Protein AF-A0A1L4FRX5-F1 (afdb_monomer_lite)

InterPro domains:
  IPR059250 TMEM164-like [PF14808] (27-280)

Sequence (319 aa):
MNFEKGFFSFLGNSLEFKGISEKVFYLLFALSFVAFVLVWLFRYEISKRYRNLIETHKWFKNDKKIFQFIGALVLFLAFVRIIILVSQDFYNTWEMIPLHLCRLNLFLIGFIFVSGKIENIKHITFTSIVGALIGLSIPSLGYFVVGYWNPDHTKFISDFHNGKLTHFTIGMDNYIYWEFLLTHLFVFLTPFIVVVIKEYKFSSRNFIQAWALLMFLIVLTFVINSITDTYIHNPRWKTNYFFNGRRPINEFNDKLYPFTSWPFSLISQIVIGSLFFAIVFFIYCYQDKFFLTIENKKIKFNRRKSQNWEQLKIVKLTK

Organism: NCBI:txid48003

Structure (mmCIF, N/CA/C/O backbone):
data_AF-A0A1L4FRX5-F1
#
_entry.id   AF-A0A1L4FRX5-F1
#
loop_
_atom_site.group_PDB
_atom_site.id
_atom_site.type_symbol
_atom_site.label_atom_id
_atom_site.label_alt_id
_atom_site.label_comp_id
_atom_site.label_asym_id
_atom_site.label_entity_id
_atom_site.label_seq_id
_atom_site.pdbx_PDB_ins_code
_atom_site.Cartn_x
_atom_site.Cartn_y
_atom_site.Cartn_z
_atom_site.occupancy
_atom_site.B_iso_or_equiv
_atom_site.auth_seq_id
_atom_site.auth_comp_id
_atom_site.auth_asym_id
_atom_site.auth_atom_id
_atom_site.pdbx_PDB_model_num
ATOM 1 N N . MET A 1 1 ? 14.462 -16.802 -31.081 1.00 40.00 1 MET A N 1
ATOM 2 C CA . MET A 1 1 ? 15.122 -17.446 -29.925 1.00 40.00 1 MET A CA 1
ATOM 3 C C . MET A 1 1 ? 14.043 -17.675 -28.871 1.00 40.00 1 MET A C 1
ATOM 5 O O . MET A 1 1 ? 13.484 -16.705 -28.386 1.00 40.00 1 MET A O 1
ATOM 9 N N . ASN A 1 2 ? 13.675 -18.921 -28.551 1.00 43.44 2 ASN A N 1
ATOM 10 C CA . ASN A 1 2 ? 12.642 -19.171 -27.537 1.00 43.44 2 ASN A CA 1
ATOM 11 C C . ASN A 1 2 ? 13.140 -18.657 -26.181 1.00 43.44 2 ASN A C 1
ATOM 13 O O . ASN A 1 2 ? 14.040 -19.262 -25.602 1.00 43.44 2 ASN A O 1
ATOM 17 N N . PHE A 1 3 ? 12.577 -17.557 -25.676 1.00 54.88 3 PHE A N 1
ATOM 18 C CA . PHE A 1 3 ? 12.733 -17.224 -24.263 1.00 54.88 3 PHE A CA 1
ATOM 19 C C . PHE A 1 3 ? 12.293 -18.436 -23.456 1.00 54.88 3 PHE A C 1
ATOM 21 O O . PHE A 1 3 ? 11.245 -19.019 -23.754 1.00 54.88 3 PHE A O 1
ATOM 28 N N . GLU A 1 4 ? 13.082 -18.826 -22.457 1.00 64.31 4 GLU A N 1
ATOM 29 C CA . GLU A 1 4 ? 12.646 -19.858 -21.527 1.00 64.31 4 GLU A CA 1
ATOM 30 C C . GLU A 1 4 ? 11.322 -19.401 -20.924 1.00 64.31 4 GLU A C 1
ATOM 32 O O . GLU A 1 4 ? 11.262 -18.399 -20.210 1.00 64.31 4 GLU A O 1
ATOM 37 N N . LYS A 1 5 ? 10.240 -20.087 -21.292 1.00 72.00 5 LYS A N 1
ATOM 38 C CA . LYS A 1 5 ? 8.924 -19.851 -20.718 1.00 72.00 5 LYS A CA 1
ATOM 39 C C . LYS A 1 5 ? 8.923 -20.429 -19.317 1.00 72.00 5 LYS A C 1
ATOM 41 O O . LYS A 1 5 ? 9.367 -21.556 -19.110 1.00 72.00 5 LYS A O 1
ATOM 46 N N . GLY A 1 6 ? 8.416 -19.673 -18.357 1.00 78.44 6 GLY A N 1
ATOM 47 C CA . GLY A 1 6 ? 8.349 -20.142 -16.988 1.00 78.44 6 GLY A CA 1
ATOM 48 C C . GLY A 1 6 ? 7.956 -19.053 -16.011 1.00 78.44 6 GLY A C 1
ATOM 49 O O . GLY A 1 6 ? 8.111 -17.862 -16.267 1.00 78.44 6 GLY A O 1
ATOM 50 N N . PHE A 1 7 ? 7.500 -19.491 -14.842 1.00 85.81 7 PHE A N 1
ATOM 51 C CA . PHE A 1 7 ? 7.022 -18.609 -13.782 1.00 85.81 7 PHE A CA 1
ATOM 52 C C . PHE A 1 7 ? 8.052 -17.558 -13.352 1.00 85.81 7 PHE A C 1
ATOM 54 O O . PHE A 1 7 ? 7.701 -16.419 -13.061 1.00 85.81 7 PHE A O 1
ATOM 61 N N . PHE A 1 8 ? 9.333 -17.927 -13.363 1.00 84.38 8 PHE A N 1
ATOM 62 C CA . PHE A 1 8 ? 10.450 -17.041 -13.043 1.00 84.38 8 PHE A CA 1
ATOM 63 C C . PHE A 1 8 ? 11.170 -16.506 -14.289 1.00 84.38 8 PHE A C 1
ATOM 65 O O . PHE A 1 8 ? 12.337 -16.142 -14.200 1.00 84.38 8 PHE A O 1
ATOM 72 N N . SER A 1 9 ? 10.517 -16.450 -15.446 1.00 79.88 9 SER A N 1
ATOM 73 C CA . SER A 1 9 ? 11.079 -15.800 -16.629 1.00 79.88 9 SER A CA 1
ATOM 74 C C . SER A 1 9 ? 10.514 -14.396 -16.773 1.00 79.88 9 SER A C 1
ATOM 76 O O . SER A 1 9 ? 9.300 -14.221 -16.785 1.00 79.88 9 SER A O 1
ATOM 78 N N . PHE A 1 10 ? 11.365 -13.377 -16.908 1.00 69.81 10 PHE A N 1
ATOM 79 C CA . PHE A 1 10 ? 10.884 -12.006 -17.111 1.00 69.81 10 PHE A CA 1
ATOM 80 C C . PHE A 1 10 ? 10.165 -11.832 -18.462 1.00 69.81 10 PHE A C 1
ATOM 82 O O . PHE A 1 10 ? 9.166 -11.124 -18.532 1.00 69.81 10 PHE A O 1
ATOM 89 N N . LEU A 1 11 ? 10.647 -12.505 -19.515 1.00 69.94 11 LEU A N 1
ATOM 90 C CA . LEU A 1 11 ? 10.140 -12.386 -20.893 1.00 69.94 11 LEU A CA 1
ATOM 91 C C . LEU A 1 11 ? 9.414 -13.646 -21.393 1.00 69.94 11 LEU A C 1
ATOM 93 O O . LEU A 1 11 ? 8.960 -13.695 -22.532 1.00 69.94 11 LEU A O 1
ATOM 97 N N . GLY A 1 12 ? 9.321 -14.682 -20.561 1.00 67.44 12 GLY A N 1
ATOM 98 C CA . GLY A 1 12 ? 8.759 -15.976 -20.928 1.00 67.44 12 GLY A CA 1
ATOM 99 C C . GLY A 1 12 ? 7.456 -16.274 -20.203 1.00 67.44 12 GLY A C 1
ATOM 100 O O . GLY A 1 12 ? 7.422 -17.153 -19.346 1.00 67.44 12 GLY A O 1
ATOM 101 N N . ASN A 1 13 ? 6.379 -15.580 -20.558 1.00 79.12 13 ASN A N 1
ATOM 102 C CA . ASN A 1 13 ? 5.017 -15.974 -20.201 1.00 79.12 13 ASN A CA 1
ATOM 103 C C . ASN A 1 13 ? 4.296 -16.586 -21.410 1.00 79.12 13 ASN A C 1
ATOM 105 O O . ASN A 1 13 ? 4.562 -16.283 -22.572 1.00 79.12 13 ASN A O 1
ATOM 109 N N . SER A 1 14 ? 3.384 -17.501 -21.120 1.00 84.62 14 SER A N 1
ATOM 110 C CA . SER A 1 14 ? 2.465 -18.108 -22.081 1.00 84.62 14 SER A CA 1
ATOM 111 C C . SER A 1 14 ? 1.117 -17.394 -22.091 1.00 84.62 14 SER A C 1
ATOM 113 O O . SER A 1 14 ? 0.414 -17.456 -23.097 1.00 84.62 14 SER A O 1
ATOM 115 N N . LEU A 1 15 ? 0.745 -16.736 -20.989 1.00 86.69 15 LEU A N 1
ATOM 116 C CA . LEU A 1 15 ? -0.497 -15.979 -20.876 1.00 86.69 15 LEU A CA 1
ATOM 117 C C . LEU A 1 15 ? -0.208 -14.485 -20.869 1.00 86.69 15 LEU A C 1
ATOM 119 O O . LEU A 1 15 ? 0.622 -14.022 -20.101 1.00 86.69 15 LEU A O 1
ATOM 123 N N . GLU A 1 16 ? -0.946 -13.715 -21.657 1.00 88.94 16 GLU A N 1
ATOM 124 C CA . GLU A 1 16 ? -0.924 -12.250 -21.616 1.00 88.94 16 GLU A CA 1
ATOM 125 C C . GLU A 1 16 ? -1.820 -11.703 -20.488 1.00 88.94 16 GLU A C 1
ATOM 127 O O . GLU A 1 16 ? -2.640 -12.433 -19.910 1.00 88.94 16 GLU A O 1
ATOM 132 N N . PHE A 1 17 ? -1.718 -10.400 -20.191 1.00 90.00 17 PHE A N 1
ATOM 133 C CA . PHE A 1 17 ? -2.689 -9.700 -19.334 1.00 90.00 17 PHE A CA 1
ATOM 134 C C . PHE A 1 17 ? -3.992 -9.423 -20.102 1.00 90.00 17 PHE A C 1
ATOM 136 O O . PHE A 1 17 ? -4.374 -8.287 -20.364 1.00 90.00 17 PHE A O 1
ATOM 143 N N . LYS A 1 18 ? -4.655 -10.496 -20.526 1.00 91.00 18 LYS A N 1
ATOM 144 C CA . LYS A 1 18 ? -5.927 -10.469 -21.246 1.00 91.00 18 LYS A CA 1
ATOM 145 C C . LYS A 1 18 ? -6.686 -11.759 -20.967 1.00 91.00 18 LYS A C 1
ATOM 147 O O . LYS A 1 18 ? -6.092 -12.801 -20.686 1.00 91.00 18 LYS A O 1
ATOM 152 N N . GLY A 1 19 ? -8.013 -11.720 -21.045 1.00 93.38 19 GLY A N 1
ATOM 153 C CA . GLY A 1 19 ? -8.825 -12.926 -20.892 1.00 93.38 19 GLY A CA 1
ATOM 154 C C . GLY A 1 19 ? -8.795 -13.450 -19.455 1.00 93.38 19 GLY A C 1
ATOM 155 O O . GLY A 1 19 ? -9.333 -12.800 -18.564 1.00 93.38 19 GLY A O 1
ATOM 156 N N . ILE A 1 20 ? -8.228 -14.640 -19.216 1.00 95.12 20 ILE A N 1
ATOM 157 C CA . ILE A 1 20 ? -8.266 -15.267 -17.883 1.00 95.12 20 ILE A CA 1
ATOM 158 C C . ILE A 1 20 ? -7.404 -14.521 -16.856 1.00 95.12 20 ILE A C 1
ATOM 160 O O . ILE A 1 20 ? -7.884 -14.292 -15.749 1.00 95.12 20 ILE A O 1
ATOM 164 N N . SER A 1 21 ? -6.197 -14.073 -17.229 1.00 95.19 21 SER A N 1
ATOM 165 C CA . SER A 1 21 ? -5.300 -13.331 -16.330 1.00 95.19 21 SER A CA 1
ATOM 166 C C . SER A 1 21 ? -5.979 -12.064 -15.810 1.00 95.19 21 SER A C 1
ATOM 168 O O . SER A 1 21 ? -6.068 -11.840 -14.610 1.00 95.19 21 SER A O 1
ATOM 170 N N . GLU A 1 22 ? -6.545 -11.268 -16.716 1.00 95.38 22 GLU A N 1
ATOM 171 C CA . GLU A 1 22 ? -7.255 -10.030 -16.388 1.00 95.38 22 GLU A CA 1
ATOM 172 C C . GLU A 1 22 ? -8.487 -10.287 -15.500 1.00 95.38 22 GLU A C 1
ATOM 174 O O . GLU A 1 22 ? -8.692 -9.612 -14.490 1.00 95.38 22 GLU A O 1
ATOM 179 N N . LYS A 1 23 ? -9.291 -11.311 -15.820 1.00 97.06 23 LYS A N 1
ATOM 180 C CA . LYS A 1 23 ? -10.468 -11.680 -15.014 1.00 97.06 23 LYS A CA 1
ATOM 181 C C . LYS A 1 23 ? -10.087 -12.099 -13.598 1.00 97.06 23 LYS A C 1
ATOM 183 O O . LYS A 1 23 ? -10.743 -11.677 -12.649 1.00 97.06 23 LYS A O 1
ATOM 188 N N . VAL A 1 24 ? -9.044 -12.917 -13.445 1.00 97.62 24 VAL A N 1
ATOM 189 C CA . VAL A 1 24 ? -8.547 -13.343 -12.127 1.00 97.62 24 VAL A CA 1
ATOM 190 C C . VAL A 1 24 ? -8.042 -12.138 -11.337 1.00 97.62 24 VAL A C 1
ATOM 192 O O . VAL A 1 24 ? -8.355 -12.017 -10.152 1.00 97.62 24 VAL A O 1
ATOM 195 N N . PHE A 1 25 ? -7.325 -11.222 -11.991 1.00 97.50 25 PHE A N 1
ATOM 196 C CA . PHE A 1 25 ? -6.830 -9.993 -11.377 1.00 97.50 25 PHE A CA 1
ATOM 197 C C . PHE A 1 25 ? -7.975 -9.171 -10.782 1.00 97.50 25 PHE A C 1
ATOM 199 O O . PHE A 1 25 ? -7.997 -8.896 -9.579 1.00 97.50 25 PHE A O 1
ATOM 206 N N . TYR A 1 26 ? -8.963 -8.826 -11.612 1.00 97.62 26 TYR A N 1
ATOM 207 C CA . TYR A 1 26 ? -10.081 -7.988 -11.189 1.00 97.62 26 TYR A CA 1
ATOM 208 C C . TYR A 1 26 ? -11.038 -8.706 -10.235 1.00 97.62 26 TYR A C 1
ATOM 210 O O . TYR A 1 26 ? -11.621 -8.051 -9.372 1.00 97.62 26 TYR A O 1
ATOM 218 N N . LEU A 1 27 ? -11.157 -10.036 -10.307 1.00 98.06 27 LEU A N 1
ATOM 219 C CA . LEU A 1 27 ? -11.889 -10.819 -9.311 1.00 98.06 27 LEU A CA 1
ATOM 220 C C . LEU A 1 27 ? -11.240 -10.696 -7.928 1.00 98.06 27 LEU A C 1
ATOM 222 O O . LEU A 1 27 ? -11.925 -10.384 -6.956 1.00 98.06 27 LEU A O 1
ATOM 226 N N . LEU A 1 28 ? -9.924 -10.904 -7.828 1.00 98.25 28 LEU A N 1
ATOM 227 C CA . LEU A 1 28 ? -9.203 -10.780 -6.559 1.00 98.25 28 LEU A CA 1
ATOM 228 C C . LEU A 1 28 ? -9.218 -9.338 -6.039 1.00 98.25 28 LEU A C 1
ATOM 230 O O . LEU A 1 28 ? -9.410 -9.122 -4.839 1.00 98.25 28 LEU A O 1
ATOM 234 N N . PHE A 1 29 ? -9.104 -8.350 -6.930 1.00 97.62 29 PHE A N 1
ATOM 235 C CA . PHE A 1 29 ? -9.281 -6.950 -6.560 1.00 97.62 29 PHE A CA 1
ATOM 236 C C . PHE A 1 29 ? -10.691 -6.690 -5.999 1.00 97.62 29 PHE A C 1
ATOM 238 O O . PHE A 1 29 ? -10.813 -6.171 -4.887 1.00 97.62 29 PHE A O 1
ATOM 245 N N . ALA A 1 30 ? -11.751 -7.127 -6.684 1.00 98.06 30 ALA A N 1
ATOM 246 C CA . ALA A 1 30 ? -13.128 -6.967 -6.217 1.00 98.06 30 ALA A CA 1
ATOM 247 C C . ALA A 1 30 ? -13.364 -7.653 -4.862 1.00 98.06 30 ALA A C 1
ATOM 249 O O . ALA A 1 30 ? -13.949 -7.054 -3.958 1.00 98.06 30 ALA A O 1
ATOM 250 N N . LEU A 1 31 ? -12.850 -8.872 -4.676 1.00 98.19 31 LEU A N 1
ATOM 251 C CA . LEU A 1 31 ? -12.931 -9.588 -3.401 1.00 98.19 31 LEU A CA 1
ATOM 252 C C . LEU A 1 31 ? -12.209 -8.843 -2.273 1.00 98.19 31 LEU A C 1
ATOM 254 O O . LEU A 1 31 ? -12.733 -8.764 -1.162 1.00 98.19 31 LEU A O 1
ATOM 258 N N . SER A 1 32 ? -11.046 -8.247 -2.542 1.00 97.81 32 SER A N 1
ATOM 259 C CA . SER A 1 32 ? -10.345 -7.429 -1.547 1.00 97.81 32 SER A CA 1
ATOM 260 C C . SER A 1 32 ? -11.120 -6.165 -1.182 1.00 97.81 32 SER A C 1
ATOM 262 O O . SER A 1 32 ? -11.157 -5.780 -0.014 1.00 97.81 32 SER A O 1
ATOM 264 N N . PHE A 1 33 ? -11.806 -5.551 -2.147 1.00 96.50 33 PHE A N 1
ATOM 265 C CA . PHE A 1 33 ? -12.657 -4.397 -1.890 1.00 96.50 33 PHE A CA 1
ATOM 266 C C . PHE A 1 33 ? -13.870 -4.783 -1.032 1.00 96.50 33 PHE A C 1
ATOM 268 O O . PHE A 1 33 ? -14.187 -4.096 -0.062 1.00 96.50 33 PHE A O 1
ATOM 275 N N . VAL A 1 34 ? -14.497 -5.932 -1.313 1.00 97.62 34 VAL A N 1
ATOM 276 C CA . VAL A 1 34 ? -15.554 -6.497 -0.457 1.00 97.62 34 VAL A CA 1
ATOM 277 C C . VAL A 1 34 ? -15.020 -6.759 0.952 1.00 97.62 34 VAL A C 1
ATOM 279 O O . VAL A 1 34 ? -15.655 -6.354 1.924 1.00 97.62 34 VAL A O 1
ATOM 282 N N . ALA A 1 35 ? -13.835 -7.361 1.086 1.00 97.56 35 ALA A N 1
ATOM 283 C CA . ALA A 1 35 ? -13.205 -7.591 2.384 1.00 97.56 35 ALA A CA 1
ATOM 284 C C . ALA A 1 35 ? -12.955 -6.277 3.142 1.00 97.56 35 ALA A C 1
ATOM 286 O O . ALA A 1 35 ? -13.277 -6.188 4.325 1.00 97.56 35 ALA A O 1
ATOM 287 N N . PHE A 1 36 ? -12.463 -5.236 2.466 1.00 96.25 36 PHE A N 1
ATOM 288 C CA . PHE A 1 36 ? -12.291 -3.901 3.039 1.00 96.25 36 PHE A CA 1
ATOM 289 C C . PHE A 1 36 ? -13.617 -3.335 3.575 1.00 96.25 36 PHE A C 1
ATOM 291 O O . PHE A 1 36 ? -13.677 -2.886 4.722 1.00 96.25 36 PHE A O 1
ATOM 298 N N . VAL A 1 37 ? -14.701 -3.414 2.793 1.00 95.62 37 VAL A N 1
ATOM 299 C CA . VAL A 1 37 ? -16.034 -2.953 3.223 1.00 95.62 37 VAL A CA 1
ATOM 300 C C . VAL A 1 37 ? -16.560 -3.777 4.400 1.00 95.62 37 VAL A C 1
ATOM 302 O O . VAL A 1 37 ? -17.093 -3.209 5.352 1.00 95.62 37 VAL A O 1
ATOM 305 N N . LEU A 1 38 ? -16.384 -5.100 4.392 1.00 96.00 38 LEU A N 1
ATOM 306 C CA . LEU A 1 38 ? -16.804 -5.960 5.501 1.00 96.00 38 LEU A CA 1
ATOM 307 C C . LEU A 1 38 ? -16.024 -5.655 6.784 1.00 96.00 38 LEU A C 1
ATOM 309 O O . LEU A 1 38 ? -16.633 -5.507 7.844 1.00 96.00 38 LEU A O 1
ATOM 313 N N . VAL A 1 39 ? -14.700 -5.495 6.696 1.00 96.12 39 VAL A N 1
ATOM 314 C CA . VAL A 1 39 ? -13.859 -5.100 7.837 1.00 96.12 39 VAL A CA 1
ATOM 315 C C . VAL A 1 39 ? -14.298 -3.742 8.380 1.00 96.12 39 VAL A C 1
ATOM 317 O O . VAL A 1 39 ? -14.401 -3.567 9.593 1.00 96.12 39 VAL A O 1
ATOM 320 N N . TRP A 1 40 ? -14.620 -2.793 7.499 1.00 94.75 40 TRP A N 1
ATOM 321 C CA . TRP A 1 40 ? -15.158 -1.498 7.898 1.00 94.75 40 TRP A CA 1
ATOM 322 C C . TRP A 1 40 ? -16.497 -1.633 8.646 1.00 94.75 40 TRP A C 1
ATOM 324 O O . TRP A 1 40 ? -16.638 -1.109 9.761 1.00 94.75 40 TRP A O 1
ATOM 334 N N . LEU A 1 41 ? -17.480 -2.318 8.054 1.00 95.31 41 LEU A N 1
ATOM 335 C CA . LEU A 1 41 ? -18.829 -2.446 8.609 1.00 95.31 41 LEU A CA 1
ATOM 336 C C . LEU A 1 41 ? -18.821 -3.175 9.956 1.00 95.31 41 LEU A C 1
ATOM 338 O O . LEU A 1 41 ? -19.471 -2.717 10.894 1.00 95.31 41 LEU A O 1
ATOM 342 N N . PHE A 1 42 ? -18.042 -4.251 10.078 1.00 95.94 42 PHE A N 1
ATOM 343 C CA . PHE A 1 42 ? -17.950 -5.077 11.286 1.00 95.94 42 PHE A CA 1
ATOM 344 C C . PHE A 1 42 ? -16.806 -4.683 12.230 1.00 95.94 42 PHE A C 1
ATOM 346 O O . PHE A 1 42 ? -16.470 -5.448 13.135 1.00 95.94 42 PHE A O 1
ATOM 353 N N . ARG A 1 43 ? -16.212 -3.491 12.071 1.00 94.62 43 ARG A N 1
ATOM 354 C CA . ARG A 1 43 ? -15.019 -3.076 12.830 1.00 94.62 43 ARG A CA 1
ATOM 355 C C . ARG A 1 43 ? -15.136 -3.271 14.345 1.00 94.62 43 ARG A C 1
ATOM 357 O O . ARG A 1 43 ? -14.203 -3.781 14.941 1.00 94.62 43 ARG A O 1
ATOM 364 N N . TYR A 1 44 ? -16.277 -2.956 14.970 1.00 92.25 44 TYR A N 1
ATOM 365 C CA . TYR A 1 44 ? -16.438 -3.120 16.426 1.00 92.25 44 TYR A CA 1
ATOM 366 C C . TYR A 1 44 ? -16.439 -4.579 16.856 1.00 92.25 44 TYR A C 1
ATOM 368 O O . TYR A 1 44 ? -15.821 -4.918 17.861 1.00 92.25 44 TYR A O 1
ATOM 376 N N . GLU A 1 45 ? -17.120 -5.442 16.103 1.00 95.00 45 GLU A N 1
ATOM 377 C CA . GLU A 1 45 ? -17.145 -6.876 16.387 1.00 95.00 45 GLU A CA 1
ATOM 378 C C . GLU A 1 45 ? -15.755 -7.484 16.203 1.00 95.00 45 GLU A C 1
ATOM 380 O O . GLU A 1 45 ? -15.313 -8.276 17.033 1.00 95.00 45 GLU A O 1
ATOM 385 N N . ILE A 1 46 ? -15.037 -7.064 15.158 1.00 96.19 46 ILE A N 1
ATOM 386 C CA . ILE A 1 46 ? -13.660 -7.483 14.892 1.00 96.19 46 ILE A CA 1
ATOM 387 C C . ILE A 1 46 ? -12.737 -7.050 16.040 1.00 96.19 46 ILE A C 1
ATOM 389 O O . ILE A 1 46 ? -12.059 -7.897 16.620 1.00 96.19 46 ILE A O 1
ATOM 393 N N . SER A 1 47 ? -12.744 -5.772 16.429 1.00 94.94 47 SER A N 1
ATOM 394 C CA . SER A 1 47 ? -11.883 -5.254 17.502 1.00 94.94 47 SER A CA 1
ATOM 395 C C . SER A 1 47 ? -12.231 -5.849 18.867 1.00 94.94 47 SER A C 1
ATOM 397 O O . SER A 1 47 ? -11.337 -6.209 19.634 1.00 94.94 47 SER A O 1
ATOM 399 N N . LYS A 1 48 ? -13.525 -6.037 19.166 1.00 94.19 48 LYS A N 1
ATOM 400 C CA . LYS A 1 48 ? -13.991 -6.714 20.386 1.00 94.19 48 LYS A CA 1
ATOM 401 C C . LYS A 1 48 ? -13.502 -8.160 20.441 1.00 94.19 48 LYS A C 1
ATOM 403 O O . LYS A 1 48 ? -12.953 -8.576 21.458 1.00 94.19 48 LYS A O 1
ATOM 408 N N . ARG A 1 49 ? -13.665 -8.921 19.354 1.00 94.25 49 ARG A N 1
ATOM 409 C CA . ARG A 1 49 ? -13.176 -10.306 19.272 1.00 94.25 49 ARG A CA 1
ATOM 410 C C . ARG A 1 49 ? -11.660 -10.376 19.397 1.00 94.25 49 ARG A C 1
ATOM 412 O O . ARG A 1 49 ? -11.161 -11.246 20.100 1.00 94.25 49 ARG A O 1
ATOM 419 N N . TYR A 1 50 ? -10.945 -9.452 18.763 1.00 94.56 50 TYR A N 1
ATOM 420 C CA . TYR A 1 50 ? -9.492 -9.379 18.842 1.00 94.56 50 TYR A CA 1
ATOM 421 C C . TYR A 1 50 ? -9.002 -9.118 20.276 1.00 94.56 50 TYR A C 1
ATOM 423 O O . TYR A 1 50 ? -8.134 -9.844 20.755 1.00 94.56 50 TYR A O 1
ATOM 431 N N . ARG A 1 51 ? -9.608 -8.170 21.008 1.00 93.44 51 ARG A N 1
ATOM 432 C CA . ARG A 1 51 ? -9.310 -7.949 22.438 1.00 93.44 51 ARG A CA 1
ATOM 433 C C . ARG A 1 51 ? -9.539 -9.197 23.283 1.00 93.44 51 ARG A C 1
ATOM 435 O O . ARG A 1 51 ? -8.634 -9.621 23.994 1.00 93.44 51 ARG A O 1
ATOM 442 N N . ASN A 1 52 ? -10.710 -9.820 23.146 1.00 92.81 52 ASN A N 1
ATOM 443 C CA . ASN A 1 52 ? -11.026 -11.045 23.880 1.00 92.81 52 ASN A CA 1
ATOM 444 C C . ASN A 1 52 ? -9.992 -12.144 23.598 1.00 92.81 52 ASN A C 1
ATOM 446 O O . ASN A 1 52 ? -9.602 -12.888 24.493 1.00 92.81 52 ASN A O 1
ATOM 450 N N . LEU A 1 53 ? -9.534 -12.251 22.352 1.00 91.62 53 LEU A N 1
ATOM 451 C CA . LEU A 1 53 ? -8.549 -13.237 21.931 1.00 91.62 53 LEU A CA 1
ATOM 452 C C . LEU A 1 53 ? -7.158 -12.959 22.531 1.00 91.62 53 LEU A C 1
ATOM 454 O O . LEU A 1 53 ? -6.517 -13.899 22.995 1.00 91.62 53 LEU A O 1
ATOM 458 N N . ILE A 1 54 ? -6.733 -11.693 22.630 1.00 91.69 54 ILE A N 1
ATOM 459 C CA . ILE A 1 54 ? -5.514 -11.304 23.365 1.00 91.69 54 ILE A CA 1
ATOM 460 C C . ILE A 1 54 ? -5.616 -11.685 24.844 1.00 91.69 54 ILE A C 1
ATOM 462 O O . ILE A 1 54 ? -4.667 -12.226 25.405 1.00 91.69 54 ILE A O 1
ATOM 466 N N . GLU A 1 55 ? -6.750 -11.412 25.489 1.00 89.75 55 GLU A N 1
ATOM 467 C CA . GLU A 1 55 ? -6.924 -11.650 26.927 1.00 89.75 55 GLU A CA 1
ATOM 468 C C . GLU A 1 55 ? -6.971 -13.149 27.267 1.00 89.75 55 GLU A C 1
ATOM 470 O O . GLU A 1 55 ? -6.378 -13.593 28.256 1.00 89.75 55 GLU A O 1
ATOM 475 N N . THR A 1 56 ? -7.631 -13.942 26.419 1.00 89.75 56 THR A N 1
ATOM 476 C CA . THR A 1 56 ? -7.907 -15.365 26.675 1.00 89.75 56 THR A CA 1
ATOM 477 C C . THR A 1 56 ? -6.818 -16.310 26.170 1.00 89.75 56 THR A C 1
ATOM 479 O O . THR A 1 56 ? -6.526 -17.305 26.832 1.00 89.75 56 THR A O 1
ATOM 482 N N . HIS A 1 57 ? -6.178 -16.029 25.029 1.00 87.38 57 HIS A N 1
ATOM 483 C CA . HIS A 1 57 ? -5.248 -16.969 24.397 1.00 87.38 57 HIS A CA 1
ATOM 484 C C . HIS A 1 57 ? -3.786 -16.589 24.647 1.00 87.38 57 HIS A C 1
ATOM 486 O O . HIS A 1 57 ? -3.299 -15.551 24.203 1.00 87.38 57 HIS A O 1
ATOM 492 N N . LYS A 1 58 ? -3.032 -17.494 25.289 1.00 83.50 58 LYS A N 1
ATOM 493 C CA . LYS A 1 58 ? -1.615 -17.291 25.660 1.00 83.50 58 LYS A CA 1
ATOM 494 C C . LYS A 1 58 ? -0.719 -16.876 24.482 1.00 83.50 58 LYS A C 1
ATOM 496 O O . LYS A 1 58 ? 0.181 -16.066 24.673 1.00 83.50 58 LYS A O 1
ATOM 501 N N . TRP A 1 59 ? -0.981 -17.398 23.283 1.00 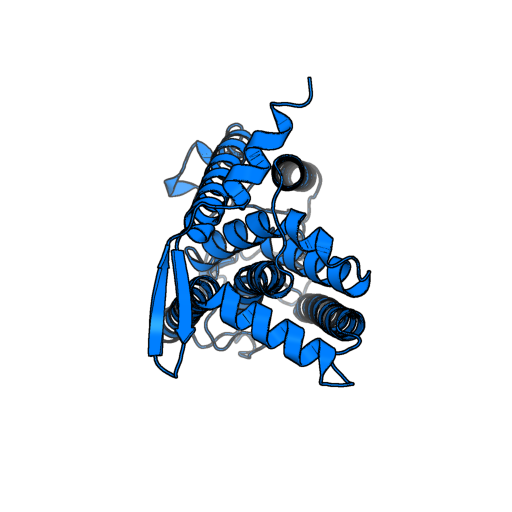77.50 59 TRP A N 1
ATOM 502 C CA . TRP A 1 59 ? -0.231 -17.068 22.064 1.00 77.50 59 TRP A CA 1
ATOM 503 C C . TRP A 1 59 ? -0.463 -15.625 21.595 1.00 77.50 59 TRP A C 1
ATOM 505 O O . TRP A 1 59 ? 0.462 -14.986 21.105 1.00 77.50 59 TRP A O 1
ATOM 515 N N . PHE A 1 60 ? -1.667 -15.089 21.806 1.00 83.81 60 PHE A N 1
ATOM 516 C CA . PHE A 1 60 ? -2.050 -13.737 21.397 1.00 83.81 60 PHE A CA 1
ATOM 517 C C . PHE A 1 60 ? -1.858 -12.684 22.490 1.00 83.81 60 PHE A C 1
ATOM 519 O O . PHE A 1 60 ? -1.851 -11.496 22.180 1.00 83.81 60 PHE A O 1
ATOM 526 N N . LYS A 1 61 ? -1.600 -13.092 23.742 1.00 81.44 61 LYS A N 1
ATOM 527 C CA . LYS A 1 61 ? -1.217 -12.174 24.831 1.00 81.44 61 LYS A CA 1
ATOM 528 C C . LYS A 1 61 ? -0.023 -11.289 24.478 1.00 81.44 61 LYS A C 1
ATOM 530 O O . LYS A 1 61 ? 0.081 -10.179 24.983 1.00 81.44 61 LYS A O 1
ATOM 535 N N . ASN A 1 62 ? 0.880 -11.775 23.625 1.00 87.62 62 ASN A N 1
ATOM 536 C CA . ASN A 1 62 ? 2.000 -10.995 23.111 1.00 87.62 62 ASN A CA 1
ATOM 537 C C . ASN A 1 62 ? 1.822 -10.702 21.622 1.00 87.62 62 ASN A C 1
ATOM 539 O O . ASN A 1 62 ? 2.630 -11.106 20.784 1.00 87.62 62 ASN A O 1
ATOM 543 N N . ASP A 1 63 ? 0.743 -10.004 21.289 1.00 91.44 63 ASP A N 1
ATOM 544 C CA . ASP A 1 63 ? 0.439 -9.649 19.910 1.00 91.44 63 ASP A CA 1
ATOM 545 C C . ASP A 1 63 ? 1.552 -8.831 19.238 1.00 91.44 63 ASP A C 1
ATOM 547 O O . ASP A 1 63 ? 1.775 -8.968 18.037 1.00 91.44 63 ASP A O 1
ATOM 551 N N . LYS A 1 64 ? 2.345 -8.078 20.011 1.00 93.12 64 LYS A N 1
ATOM 552 C CA . LYS A 1 64 ? 3.577 -7.437 19.539 1.00 93.12 64 LYS A CA 1
ATOM 553 C C . LYS A 1 64 ? 4.503 -8.433 18.834 1.00 93.12 64 LYS A C 1
ATOM 555 O O . LYS A 1 64 ? 4.956 -8.130 17.735 1.00 93.12 64 LYS A O 1
ATOM 560 N N . LYS A 1 65 ? 4.748 -9.619 19.408 1.00 94.06 65 LYS A N 1
ATOM 561 C CA . LYS A 1 65 ? 5.577 -10.661 18.771 1.00 94.06 65 LYS A CA 1
ATOM 562 C C . LYS A 1 65 ? 4.957 -11.189 17.478 1.00 94.06 65 LYS A C 1
ATOM 564 O O . LYS A 1 65 ? 5.693 -11.472 16.539 1.00 94.06 65 LYS A O 1
ATOM 569 N N . ILE A 1 66 ? 3.628 -11.285 17.410 1.00 94.12 66 ILE A N 1
ATOM 570 C CA . ILE A 1 66 ? 2.917 -11.690 16.187 1.00 94.12 66 ILE A CA 1
ATOM 571 C C . ILE A 1 66 ? 3.160 -10.663 15.081 1.00 94.12 66 ILE A C 1
ATOM 573 O O . ILE A 1 66 ? 3.577 -11.035 13.987 1.00 94.12 66 ILE A O 1
ATOM 577 N N . PHE A 1 67 ? 2.982 -9.369 15.367 1.00 96.62 67 PHE A N 1
ATOM 578 C CA . PHE A 1 67 ? 3.295 -8.326 14.389 1.00 96.62 67 PHE A CA 1
ATOM 579 C C . PHE A 1 67 ? 4.770 -8.342 14.010 1.00 96.62 67 PHE A C 1
ATOM 581 O O . PHE A 1 67 ? 5.068 -8.301 12.826 1.00 96.62 67 PHE A O 1
ATOM 588 N N . GLN A 1 68 ? 5.690 -8.474 14.967 1.00 97.56 68 GLN A N 1
ATOM 589 C CA . GLN A 1 68 ? 7.122 -8.564 14.673 1.00 97.56 68 GLN A CA 1
ATOM 590 C C . GLN A 1 68 ? 7.454 -9.730 13.739 1.00 97.56 68 GLN A C 1
ATOM 592 O O . GLN A 1 68 ? 8.223 -9.542 12.800 1.00 97.56 68 GLN A O 1
ATOM 597 N N . PHE A 1 69 ? 6.840 -10.898 13.943 1.00 96.75 69 PHE A N 1
ATOM 598 C CA . PHE A 1 69 ? 6.979 -12.041 13.044 1.00 96.75 69 PHE A CA 1
ATOM 599 C C . PHE A 1 69 ? 6.430 -11.740 11.643 1.00 96.75 69 PHE A C 1
ATOM 601 O O . PHE A 1 69 ? 7.129 -11.963 10.659 1.00 96.75 69 PHE A O 1
ATOM 608 N N . ILE A 1 70 ? 5.222 -11.168 11.543 1.00 97.19 70 ILE A N 1
ATOM 609 C CA . ILE A 1 70 ? 4.639 -10.751 10.256 1.00 97.19 70 ILE A CA 1
ATOM 610 C C . ILE A 1 70 ? 5.559 -9.744 9.556 1.00 97.19 70 ILE A C 1
ATOM 612 O O . ILE A 1 70 ? 5.823 -9.873 8.366 1.00 97.19 70 ILE A O 1
ATOM 616 N N . GLY A 1 71 ? 6.083 -8.760 10.286 1.00 98.06 71 GLY A N 1
ATOM 617 C CA . GLY A 1 71 ? 7.003 -7.764 9.752 1.00 98.06 71 GLY A CA 1
ATOM 618 C C . GLY A 1 71 ? 8.306 -8.382 9.248 1.00 98.06 71 GLY A C 1
ATOM 619 O O . GLY A 1 71 ? 8.755 -8.043 8.156 1.00 98.06 71 GLY A O 1
ATOM 620 N N . ALA A 1 72 ? 8.881 -9.323 10.001 1.00 98.31 72 ALA A N 1
ATOM 621 C CA . ALA A 1 72 ? 10.079 -10.049 9.593 1.00 98.31 72 ALA A CA 1
ATOM 622 C C . ALA A 1 72 ? 9.826 -10.875 8.324 1.00 98.31 72 ALA A C 1
ATOM 624 O O . ALA A 1 72 ? 10.640 -10.839 7.405 1.00 98.31 72 ALA A O 1
ATOM 625 N N . LEU A 1 73 ? 8.673 -11.547 8.237 1.00 98.00 73 LEU A N 1
ATOM 626 C CA . LEU A 1 73 ? 8.262 -12.286 7.046 1.00 98.00 73 LEU A CA 1
ATOM 627 C C . LEU A 1 73 ? 8.096 -11.361 5.830 1.00 98.00 73 LEU A C 1
ATOM 629 O O . LEU A 1 73 ? 8.585 -11.686 4.754 1.00 98.00 73 LEU A O 1
ATOM 633 N N . VAL A 1 74 ? 7.463 -10.195 5.994 1.00 97.62 74 VAL A N 1
ATOM 634 C CA . VAL A 1 74 ? 7.312 -9.198 4.917 1.00 97.62 74 VAL A CA 1
ATOM 635 C C . VAL A 1 74 ? 8.674 -8.733 4.402 1.00 97.62 74 VAL A C 1
ATOM 637 O O . VAL A 1 74 ? 8.898 -8.726 3.194 1.00 97.62 74 VAL A O 1
ATOM 640 N N . LEU A 1 75 ? 9.600 -8.379 5.299 1.00 97.50 75 LEU A N 1
ATOM 641 C CA . LEU A 1 75 ? 10.945 -7.944 4.911 1.00 97.50 75 LEU A CA 1
ATOM 642 C C . LEU A 1 75 ? 11.744 -9.074 4.250 1.00 97.50 75 LEU A C 1
ATOM 644 O O . LEU A 1 75 ? 12.435 -8.832 3.263 1.00 97.50 75 LEU A O 1
ATOM 648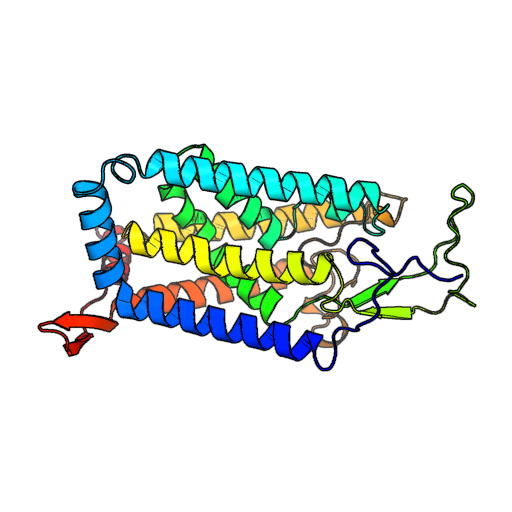 N N . PHE A 1 76 ? 11.611 -10.305 4.748 1.00 97.25 76 PHE A N 1
ATOM 649 C CA . PHE A 1 76 ? 12.217 -11.483 4.135 1.00 97.25 76 PHE A CA 1
ATOM 650 C C . PHE A 1 76 ? 11.706 -11.704 2.706 1.00 97.25 76 PHE A C 1
ATOM 652 O O . PHE A 1 76 ? 12.509 -11.840 1.788 1.00 97.25 76 PHE A O 1
ATOM 659 N N . LEU A 1 77 ? 10.389 -11.669 2.483 1.00 95.50 77 LEU A N 1
ATOM 660 C CA . LEU A 1 77 ? 9.808 -11.813 1.143 1.00 95.50 77 LEU A CA 1
ATOM 661 C C . LEU A 1 77 ? 10.238 -10.680 0.206 1.00 95.50 77 LEU A C 1
ATOM 663 O O . LEU A 1 77 ? 10.524 -10.913 -0.969 1.00 95.50 77 LEU A O 1
ATOM 667 N N . ALA A 1 78 ? 10.344 -9.459 0.726 1.00 94.56 78 ALA A N 1
ATOM 668 C CA . ALA A 1 78 ? 10.831 -8.330 -0.048 1.00 94.56 78 ALA A CA 1
ATOM 669 C C . ALA A 1 78 ? 12.315 -8.483 -0.435 1.00 94.56 78 ALA A C 1
ATOM 671 O O . ALA A 1 78 ? 12.703 -8.098 -1.537 1.00 94.56 78 ALA A O 1
ATOM 672 N N . PHE A 1 79 ? 13.131 -9.105 0.421 1.00 94.88 79 PHE A N 1
ATOM 673 C CA . PHE A 1 79 ? 14.507 -9.484 0.100 1.00 94.88 79 PHE A CA 1
ATOM 674 C C . PHE A 1 79 ? 14.575 -10.617 -0.935 1.00 94.88 79 PHE A C 1
ATOM 676 O O . PHE A 1 79 ? 15.322 -10.512 -1.907 1.00 94.88 79 PHE A O 1
ATOM 683 N N . VAL A 1 80 ? 13.741 -11.656 -0.800 1.00 93.69 80 VAL A N 1
ATOM 684 C CA . VAL A 1 80 ? 13.618 -12.738 -1.796 1.00 93.69 80 VAL A CA 1
ATOM 685 C C . VAL A 1 80 ? 13.264 -12.176 -3.174 1.00 93.69 80 VAL A C 1
ATOM 687 O O . VAL A 1 80 ? 13.860 -12.580 -4.170 1.00 93.69 80 VAL A O 1
ATOM 690 N N . ARG A 1 81 ? 12.368 -11.183 -3.249 1.00 92.44 81 ARG A N 1
ATOM 691 C CA . ARG A 1 81 ? 12.062 -10.482 -4.506 1.00 92.44 81 ARG A CA 1
ATOM 692 C C . ARG A 1 81 ? 13.313 -9.873 -5.142 1.00 92.44 81 ARG A C 1
ATOM 694 O O . ARG A 1 81 ? 13.480 -9.996 -6.350 1.00 92.44 81 ARG A O 1
ATOM 701 N N . ILE A 1 82 ? 14.175 -9.214 -4.364 1.00 92.88 82 ILE A N 1
ATOM 702 C CA . ILE A 1 82 ? 15.417 -8.620 -4.890 1.00 92.88 82 ILE A CA 1
ATOM 703 C C . ILE A 1 82 ? 16.301 -9.712 -5.498 1.00 92.88 82 ILE A C 1
ATOM 705 O O . ILE A 1 82 ? 16.773 -9.543 -6.617 1.00 92.88 82 ILE A O 1
ATOM 709 N N . ILE A 1 83 ? 16.454 -10.851 -4.812 1.00 92.62 83 ILE A N 1
ATOM 710 C CA . ILE A 1 83 ? 17.214 -12.000 -5.328 1.00 92.62 83 ILE A CA 1
ATOM 711 C C . ILE A 1 83 ? 16.636 -12.488 -6.660 1.00 92.62 83 ILE A C 1
ATOM 713 O O . ILE A 1 83 ? 17.398 -12.699 -7.599 1.00 92.62 83 ILE A O 1
ATOM 717 N N . ILE A 1 84 ? 15.310 -12.632 -6.760 1.00 90.38 84 ILE A N 1
ATOM 718 C CA . ILE A 1 84 ? 14.637 -13.072 -7.993 1.00 90.38 84 ILE A CA 1
ATOM 719 C C . ILE A 1 84 ? 14.901 -12.093 -9.145 1.00 90.38 84 ILE A C 1
ATOM 721 O O . ILE A 1 84 ? 15.230 -12.515 -10.248 1.00 90.38 84 ILE A O 1
ATOM 725 N N . LEU A 1 85 ? 14.803 -10.782 -8.909 1.00 88.81 85 LEU A N 1
ATOM 726 C CA . LEU A 1 85 ? 15.054 -9.794 -9.965 1.00 88.81 85 LEU A CA 1
ATOM 727 C C . LEU A 1 85 ? 16.519 -9.763 -10.408 1.00 88.81 85 LEU A C 1
ATOM 729 O O . LEU A 1 85 ? 16.799 -9.577 -11.591 1.00 88.81 85 LEU A O 1
ATOM 733 N N . VAL A 1 86 ? 17.451 -9.946 -9.469 1.00 89.06 86 VAL A N 1
ATOM 734 C CA . VAL A 1 86 ? 18.886 -10.039 -9.766 1.00 89.06 86 VAL A CA 1
ATOM 735 C C . VAL A 1 86 ? 19.186 -11.304 -10.568 1.00 89.06 86 VAL A C 1
ATOM 737 O O . VAL A 1 86 ? 19.886 -11.226 -11.574 1.00 89.06 86 VAL A O 1
ATOM 740 N N . SER A 1 87 ? 18.634 -12.457 -10.178 1.00 87.44 87 SER A N 1
ATOM 741 C CA . SER A 1 87 ? 18.880 -13.724 -10.878 1.00 87.44 87 SER A CA 1
ATOM 742 C C . SER A 1 87 ? 18.295 -13.753 -12.292 1.00 87.44 87 SER A C 1
ATOM 744 O O . SER A 1 87 ? 18.821 -14.449 -13.159 1.00 87.44 87 SER A O 1
ATOM 746 N N . GLN A 1 88 ? 17.246 -12.968 -12.540 1.00 81.62 88 GLN A N 1
ATOM 747 C CA . GLN A 1 88 ? 16.605 -12.826 -13.848 1.00 81.62 88 GLN A CA 1
ATOM 748 C C . GLN A 1 88 ? 17.273 -11.794 -14.771 1.00 81.62 88 GLN A C 1
ATOM 750 O O . GLN A 1 88 ? 16.824 -11.652 -15.906 1.00 81.62 88 GLN A O 1
ATOM 755 N N . ASP A 1 89 ? 18.301 -11.064 -14.312 1.00 78.94 89 ASP A N 1
ATOM 756 C CA . ASP A 1 89 ? 18.847 -9.884 -15.010 1.00 78.94 89 ASP A CA 1
ATOM 757 C C . ASP A 1 89 ? 17.729 -8.924 -15.463 1.00 78.94 89 ASP A C 1
ATOM 759 O O . ASP A 1 89 ? 17.611 -8.541 -16.632 1.00 78.94 89 ASP A O 1
ATOM 763 N N . PHE A 1 90 ? 16.839 -8.595 -14.521 1.00 81.00 90 PHE A N 1
ATOM 764 C CA . PHE A 1 90 ? 15.640 -7.819 -14.806 1.00 81.00 90 PHE A CA 1
ATOM 765 C C . PHE A 1 90 ? 15.982 -6.486 -15.489 1.00 81.00 90 PHE A C 1
ATOM 767 O O . PHE A 1 90 ? 16.842 -5.730 -15.027 1.00 81.00 90 PHE A O 1
ATOM 774 N N . TYR A 1 91 ? 15.287 -6.194 -16.593 1.00 77.56 91 TYR A N 1
ATOM 775 C CA . TYR A 1 91 ? 15.646 -5.104 -17.504 1.00 77.56 91 TYR A CA 1
ATOM 776 C C . TYR A 1 91 ? 15.685 -3.731 -16.814 1.00 77.56 91 TYR A C 1
ATOM 778 O O . TYR A 1 91 ? 16.633 -2.970 -17.006 1.00 77.56 91 TYR A O 1
ATOM 786 N N . ASN A 1 92 ? 14.694 -3.433 -15.972 1.00 80.00 92 ASN A N 1
ATOM 787 C CA . ASN A 1 92 ? 14.680 -2.226 -15.149 1.00 80.00 92 ASN A CA 1
ATOM 788 C C . ASN A 1 92 ? 15.407 -2.498 -13.827 1.00 80.00 92 ASN A C 1
ATOM 790 O O . ASN A 1 92 ? 14.774 -2.702 -12.792 1.00 80.00 92 ASN A O 1
ATOM 794 N N . THR A 1 93 ? 16.739 -2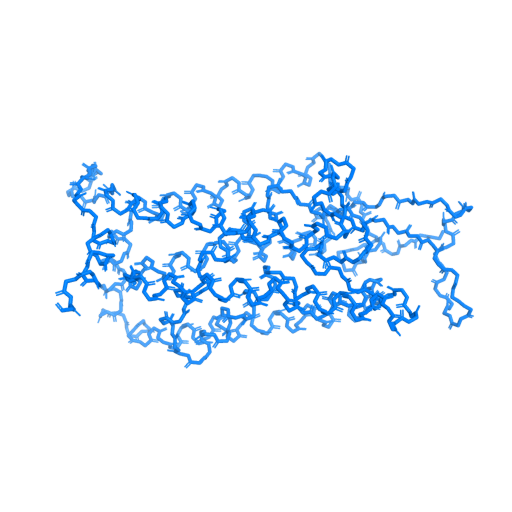.505 -13.841 1.00 85.44 93 THR A N 1
ATOM 795 C CA . THR A 1 93 ? 17.560 -2.824 -12.658 1.00 85.44 93 THR A CA 1
ATOM 796 C C . THR A 1 93 ? 17.223 -1.939 -11.453 1.00 85.44 93 THR A C 1
ATOM 798 O O . THR A 1 93 ? 17.255 -2.388 -10.309 1.00 85.44 93 THR A O 1
ATOM 801 N N . TRP A 1 94 ? 16.791 -0.700 -11.688 1.00 84.88 94 TRP A N 1
ATOM 802 C CA . TRP A 1 94 ? 16.330 0.185 -10.622 1.00 84.88 94 TRP A CA 1
ATOM 803 C C . TRP A 1 94 ? 15.121 -0.349 -9.826 1.00 84.88 94 TRP A C 1
ATOM 805 O O . TRP A 1 94 ? 14.993 -0.016 -8.652 1.00 84.88 94 TRP A O 1
ATOM 815 N N . GLU A 1 95 ? 14.279 -1.228 -10.387 1.00 85.00 95 GLU A N 1
ATOM 816 C CA . GLU A 1 95 ? 13.151 -1.855 -9.672 1.00 85.00 95 GLU A CA 1
ATOM 817 C C . GLU A 1 95 ? 13.580 -2.830 -8.560 1.00 85.00 95 GLU A C 1
ATOM 819 O O . GLU A 1 95 ? 12.744 -3.276 -7.758 1.00 85.00 95 GLU A O 1
ATOM 824 N N . MET A 1 96 ? 14.874 -3.158 -8.485 1.00 87.88 96 MET A N 1
ATOM 825 C CA . MET A 1 96 ? 15.464 -3.858 -7.343 1.00 87.88 96 MET A CA 1
ATOM 826 C C . MET A 1 96 ? 15.372 -3.007 -6.074 1.00 87.88 96 MET A C 1
ATOM 828 O O . MET A 1 96 ? 15.193 -3.547 -4.984 1.00 87.88 96 MET A O 1
ATOM 832 N N . ILE A 1 97 ? 15.425 -1.678 -6.207 1.00 89.25 97 ILE A N 1
ATOM 833 C CA . ILE A 1 97 ? 15.250 -0.762 -5.085 1.00 89.25 97 ILE A CA 1
ATOM 834 C C . ILE A 1 97 ? 13.745 -0.464 -4.939 1.00 89.25 97 ILE A C 1
ATOM 836 O O . ILE A 1 97 ? 13.098 0.014 -5.873 1.00 89.25 97 ILE A O 1
ATOM 840 N N . PRO A 1 98 ? 13.137 -0.728 -3.773 1.00 87.19 98 PRO A N 1
ATOM 841 C CA . PRO A 1 98 ? 11.685 -0.711 -3.598 1.00 87.19 98 PRO A CA 1
ATOM 842 C C . PRO A 1 98 ? 11.115 0.704 -3.397 1.00 87.19 98 PRO A C 1
ATOM 844 O O . PRO A 1 98 ? 10.316 0.925 -2.493 1.00 87.19 98 PRO A O 1
ATOM 847 N N . LEU A 1 99 ? 11.505 1.682 -4.218 1.00 89.62 99 LEU A N 1
ATOM 848 C CA . LEU A 1 99 ? 11.083 3.082 -4.047 1.00 89.62 99 LEU A CA 1
ATOM 849 C C . LEU A 1 99 ? 9.775 3.436 -4.769 1.00 89.62 99 LEU A C 1
ATOM 851 O O . LEU A 1 99 ? 9.322 4.573 -4.680 1.00 89.62 99 LEU A O 1
ATOM 855 N N . HIS A 1 100 ? 9.117 2.486 -5.440 1.00 89.12 100 HIS A N 1
ATOM 856 C CA . HIS A 1 100 ? 7.713 2.663 -5.836 1.00 89.12 100 HIS A CA 1
ATOM 857 C C . HIS A 1 100 ? 6.811 2.748 -4.607 1.00 89.12 100 HIS A C 1
ATOM 859 O O . HIS A 1 100 ? 7.037 2.023 -3.647 1.00 89.12 100 HIS A O 1
ATOM 865 N N . LEU A 1 101 ? 5.741 3.547 -4.658 1.00 90.31 101 LEU A N 1
ATOM 866 C CA . LEU A 1 101 ? 4.940 3.889 -3.476 1.00 90.31 101 LEU A CA 1
ATOM 867 C C . LEU A 1 101 ? 4.448 2.654 -2.711 1.00 90.31 101 LEU A C 1
ATOM 869 O O . LEU A 1 101 ? 4.646 2.558 -1.503 1.00 90.31 101 LEU A O 1
ATOM 873 N N . CYS A 1 102 ? 3.844 1.690 -3.408 1.00 93.19 102 CYS A N 1
ATOM 874 C CA . CYS A 1 102 ? 3.321 0.471 -2.789 1.00 93.19 102 CYS A CA 1
ATOM 875 C C . CYS A 1 102 ? 4.435 -0.414 -2.221 1.00 93.19 102 CYS A C 1
ATOM 877 O O . CYS A 1 102 ? 4.315 -0.895 -1.099 1.00 93.19 102 CYS A O 1
ATOM 879 N N . ARG A 1 103 ? 5.546 -0.580 -2.950 1.00 93.69 103 ARG A N 1
ATOM 880 C CA . ARG A 1 103 ? 6.700 -1.367 -2.486 1.00 93.69 103 ARG A CA 1
ATOM 881 C C . ARG A 1 103 ? 7.366 -0.689 -1.285 1.00 93.69 103 ARG A C 1
ATOM 883 O O . ARG A 1 103 ? 7.635 -1.345 -0.288 1.00 93.69 103 ARG A O 1
ATOM 890 N N . LEU A 1 104 ? 7.526 0.629 -1.310 1.00 94.44 104 LEU A N 1
ATOM 891 C CA . LEU A 1 104 ? 8.057 1.397 -0.189 1.00 94.44 104 LEU A CA 1
ATOM 892 C C . LEU A 1 104 ? 7.150 1.277 1.037 1.00 94.44 104 LEU A C 1
ATOM 894 O O . LEU A 1 104 ? 7.634 1.003 2.131 1.00 94.44 104 LEU A O 1
ATOM 898 N N . ASN A 1 105 ? 5.834 1.410 0.860 1.00 95.69 105 ASN A N 1
ATOM 899 C CA . ASN A 1 105 ? 4.875 1.202 1.941 1.00 95.69 105 ASN A CA 1
ATOM 900 C C . ASN A 1 105 ? 4.924 -0.237 2.479 1.00 95.69 105 ASN A C 1
ATOM 902 O O . ASN A 1 105 ? 4.870 -0.408 3.691 1.00 95.69 105 ASN A O 1
ATOM 906 N N . LEU A 1 106 ? 5.105 -1.261 1.635 1.00 96.94 106 LEU A N 1
ATOM 907 C CA . LEU A 1 106 ? 5.324 -2.646 2.077 1.00 96.94 106 LEU A CA 1
ATOM 908 C C . LEU A 1 106 ? 6.546 -2.747 3.009 1.00 96.94 106 LEU A C 1
ATOM 910 O O . LEU A 1 106 ? 6.445 -3.311 4.101 1.00 96.94 106 LEU A O 1
ATOM 914 N N . PHE A 1 107 ? 7.672 -2.137 2.625 1.00 96.19 107 PHE A N 1
ATOM 915 C CA . PHE A 1 107 ? 8.874 -2.069 3.464 1.00 96.19 107 PHE A CA 1
ATOM 916 C C . PHE A 1 107 ? 8.632 -1.302 4.771 1.00 96.19 107 PHE A C 1
ATOM 918 O O . PHE A 1 107 ? 9.037 -1.767 5.839 1.00 96.19 107 PHE A O 1
ATOM 925 N N . LEU A 1 108 ? 7.937 -0.161 4.720 1.00 96.62 108 LEU A N 1
ATOM 926 C CA . LEU A 1 108 ? 7.599 0.628 5.909 1.00 96.62 108 LEU A CA 1
ATOM 927 C C . LEU A 1 108 ? 6.679 -0.147 6.862 1.00 96.62 108 LEU A C 1
ATOM 929 O O . LEU A 1 108 ? 6.916 -0.118 8.068 1.00 96.62 108 LEU A O 1
ATOM 933 N N . ILE A 1 109 ? 5.682 -0.884 6.352 1.00 98.00 109 ILE A N 1
ATOM 934 C CA . ILE A 1 109 ? 4.835 -1.782 7.156 1.00 98.00 109 ILE A CA 1
ATOM 935 C C . ILE A 1 109 ? 5.711 -2.820 7.864 1.00 98.00 109 ILE A C 1
ATOM 937 O O . ILE A 1 109 ? 5.618 -2.965 9.084 1.00 98.00 109 ILE A O 1
ATOM 941 N N . GLY A 1 110 ? 6.595 -3.495 7.120 1.00 98.00 110 GLY A N 1
ATOM 942 C CA . GLY A 1 110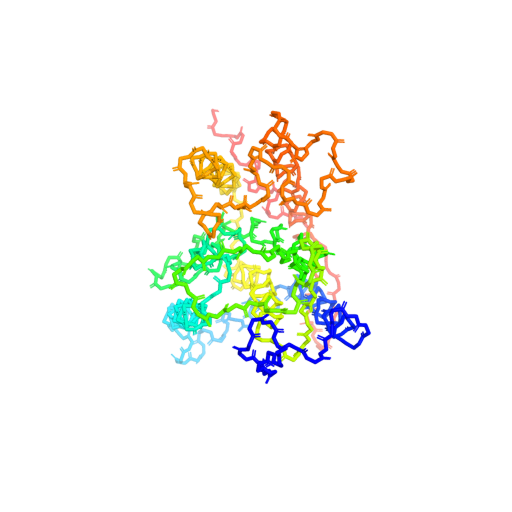 ? 7.525 -4.480 7.672 1.00 98.00 110 GLY A CA 1
ATOM 943 C C . GLY A 1 110 ? 8.384 -3.904 8.802 1.00 98.00 110 GLY A C 1
ATOM 944 O O . GLY A 1 110 ? 8.436 -4.466 9.897 1.00 98.00 110 GLY A O 1
ATOM 945 N N . PHE A 1 111 ? 8.987 -2.733 8.584 1.00 97.81 111 PHE A N 1
ATOM 946 C CA . PHE A 1 111 ? 9.829 -2.063 9.577 1.00 97.81 111 PHE A CA 1
ATOM 947 C C . PHE A 1 111 ? 9.047 -1.597 10.818 1.00 97.81 111 PHE A C 1
ATOM 949 O O . PHE A 1 111 ? 9.485 -1.798 11.955 1.00 97.81 111 PHE A O 1
ATOM 956 N N . ILE A 1 112 ? 7.856 -1.018 10.631 1.00 97.94 112 ILE A N 1
ATOM 957 C CA . ILE A 1 112 ? 6.959 -0.617 11.727 1.00 97.94 112 ILE A CA 1
ATOM 958 C C . ILE A 1 112 ? 6.614 -1.828 12.599 1.00 97.94 112 ILE A C 1
ATOM 960 O O . ILE A 1 112 ? 6.669 -1.746 13.828 1.00 97.94 112 ILE A O 1
ATOM 964 N N . PHE A 1 113 ? 6.309 -2.963 11.976 1.00 98.25 113 PHE A N 1
ATOM 965 C CA . PHE A 1 113 ? 5.967 -4.193 12.678 1.00 98.25 113 PHE A CA 1
ATOM 966 C C . PHE A 1 113 ? 7.159 -4.791 13.433 1.00 98.25 113 PHE A C 1
ATOM 968 O O . PHE A 1 113 ? 7.026 -5.070 14.624 1.00 98.25 113 PHE A O 1
ATOM 975 N N . VAL A 1 114 ? 8.337 -4.907 12.808 1.00 98.12 114 VAL A N 1
ATOM 976 C CA . VAL A 1 114 ? 9.560 -5.425 13.461 1.00 98.12 114 VAL A CA 1
ATOM 977 C C . VAL A 1 114 ? 10.013 -4.534 14.620 1.00 98.12 114 VAL A C 1
ATOM 979 O O . VAL A 1 114 ? 10.336 -5.035 15.701 1.00 98.12 114 VAL A O 1
ATOM 982 N N . SER A 1 115 ? 9.959 -3.208 14.454 1.00 97.56 115 SER A N 1
ATOM 983 C CA . SER A 1 115 ? 10.286 -2.261 15.532 1.00 97.56 115 SER A CA 1
ATOM 984 C C . SER A 1 115 ? 9.314 -2.341 16.718 1.00 97.56 115 SER A C 1
ATOM 986 O O . SER A 1 115 ? 9.593 -1.818 17.799 1.00 97.56 115 SER A O 1
ATOM 988 N N . GLY A 1 116 ? 8.157 -2.986 16.532 1.00 95.38 116 GLY A N 1
ATOM 989 C CA . GLY A 1 116 ? 7.110 -3.103 17.537 1.00 95.38 116 GLY A CA 1
ATOM 990 C C . GLY A 1 116 ? 6.379 -1.789 17.825 1.00 95.38 116 GLY A C 1
ATOM 991 O O . GLY A 1 116 ? 5.563 -1.750 18.745 1.00 95.38 116 GLY A O 1
ATOM 992 N N . LYS A 1 117 ? 6.638 -0.728 17.049 1.00 96.00 117 LYS A N 1
ATOM 993 C CA . LYS A 1 117 ? 5.958 0.574 17.134 1.00 96.00 117 LYS A CA 1
ATOM 994 C C . LYS A 1 117 ? 4.724 0.594 16.230 1.00 96.00 117 LYS A C 1
ATOM 996 O O . LYS A 1 117 ? 4.591 1.457 15.368 1.00 96.00 117 LYS A O 1
ATOM 1001 N N . ILE A 1 118 ? 3.825 -0.376 16.418 1.00 96.44 118 ILE A N 1
ATOM 1002 C CA . ILE A 1 118 ? 2.681 -0.652 15.523 1.00 96.44 118 ILE A CA 1
ATOM 1003 C C . ILE A 1 118 ? 1.792 0.584 15.319 1.00 96.44 118 ILE A C 1
ATOM 1005 O O . ILE A 1 118 ? 1.233 0.773 14.245 1.00 96.44 118 ILE A O 1
ATOM 1009 N N . GLU A 1 119 ? 1.714 1.475 16.307 1.00 95.25 119 GLU A N 1
ATOM 1010 C CA . GLU A 1 119 ? 0.970 2.736 16.218 1.00 95.25 119 GLU A CA 1
ATOM 1011 C C . GLU A 1 119 ? 1.404 3.644 15.059 1.00 95.25 119 GLU A C 1
ATOM 1013 O O . GLU A 1 119 ? 0.579 4.393 14.529 1.00 95.25 119 GLU A O 1
ATOM 1018 N N . ASN A 1 120 ? 2.656 3.536 14.605 1.00 96.25 120 ASN A N 1
ATOM 1019 C CA . ASN A 1 120 ? 3.165 4.308 13.475 1.00 96.25 120 ASN A CA 1
ATOM 1020 C C . ASN A 1 120 ? 2.498 3.926 12.147 1.00 96.25 120 ASN A C 1
ATOM 1022 O O . ASN A 1 120 ? 2.587 4.693 11.189 1.00 96.25 120 ASN A O 1
ATOM 1026 N N . ILE A 1 121 ? 1.767 2.803 12.090 1.00 96.94 121 ILE A N 1
ATOM 1027 C CA . ILE A 1 121 ? 0.982 2.397 10.916 1.00 96.94 121 ILE A CA 1
ATOM 1028 C C . ILE A 1 121 ? -0.002 3.492 10.480 1.00 96.94 121 ILE A C 1
ATOM 1030 O O . ILE A 1 121 ? -0.265 3.653 9.287 1.00 96.94 121 ILE A O 1
ATOM 1034 N N . LYS A 1 122 ? -0.490 4.309 11.429 1.00 94.62 122 LYS A N 1
ATOM 1035 C CA . LYS A 1 122 ? -1.363 5.460 11.160 1.00 94.62 122 LYS A CA 1
ATOM 1036 C C . LYS A 1 122 ? -0.743 6.420 10.141 1.00 94.62 122 LYS A C 1
ATOM 1038 O O . LYS A 1 122 ? -1.459 6.964 9.307 1.00 94.62 122 LYS A O 1
ATOM 1043 N N . HIS A 1 123 ? 0.575 6.612 10.172 1.00 94.88 123 HIS A N 1
ATOM 1044 C CA . HIS A 1 123 ? 1.250 7.589 9.315 1.00 94.88 123 HIS A CA 1
ATOM 1045 C C . HIS A 1 123 ? 1.349 7.155 7.852 1.00 94.88 123 HIS A C 1
ATOM 1047 O O . HIS A 1 123 ? 1.501 8.004 6.982 1.00 94.88 123 HIS A O 1
ATOM 1053 N N . ILE A 1 124 ? 1.215 5.856 7.578 1.00 95.94 124 ILE A N 1
ATOM 1054 C CA . ILE A 1 124 ? 1.284 5.305 6.220 1.00 95.94 124 ILE A CA 1
ATOM 1055 C C . ILE A 1 124 ? -0.044 4.718 5.739 1.00 95.94 124 ILE A C 1
ATOM 1057 O O . ILE A 1 124 ? -0.138 4.277 4.601 1.00 95.94 124 ILE A O 1
ATOM 1061 N N . THR A 1 125 ? -1.088 4.693 6.573 1.00 95.12 125 THR A N 1
ATOM 1062 C CA . THR A 1 125 ? -2.360 4.029 6.233 1.00 95.12 125 THR A CA 1
ATOM 1063 C C . THR A 1 125 ? -3.002 4.644 4.990 1.00 95.12 125 THR A C 1
ATOM 1065 O O . THR A 1 125 ? -3.300 3.937 4.032 1.00 95.12 125 THR A O 1
ATOM 1068 N N . PHE A 1 126 ? -3.183 5.966 4.967 1.00 92.75 126 PHE A N 1
ATOM 1069 C CA . PHE A 1 126 ? -3.848 6.633 3.844 1.00 92.75 126 PHE A CA 1
ATOM 1070 C C . PHE A 1 126 ? -2.999 6.625 2.573 1.00 92.75 126 PHE A C 1
ATOM 1072 O O . PHE A 1 126 ? -3.535 6.414 1.490 1.00 92.75 126 PHE A O 1
ATOM 1079 N N . THR A 1 127 ? -1.678 6.787 2.696 1.00 93.06 127 THR A N 1
ATOM 1080 C CA . THR A 1 127 ? -0.764 6.708 1.547 1.00 93.06 127 THR A CA 1
ATOM 1081 C C . THR A 1 127 ? -0.746 5.305 0.944 1.00 93.06 127 THR A C 1
ATOM 1083 O O . THR A 1 127 ? -0.744 5.167 -0.277 1.00 93.06 127 THR A O 1
ATOM 1086 N N . SER A 1 128 ? -0.801 4.272 1.789 1.00 95.44 128 SER A N 1
ATOM 1087 C CA . SER A 1 128 ? -0.889 2.869 1.380 1.00 95.44 128 SER A CA 1
ATOM 1088 C C . SER A 1 128 ? -2.190 2.578 0.641 1.00 95.44 128 SER A C 1
ATOM 1090 O O . SER A 1 128 ? -2.149 2.022 -0.452 1.00 95.44 128 SER A O 1
ATOM 1092 N N . ILE A 1 129 ? -3.332 3.014 1.186 1.00 94.06 129 ILE A N 1
ATOM 1093 C CA . ILE A 1 129 ? -4.644 2.824 0.553 1.00 94.06 129 ILE A CA 1
ATOM 1094 C C . ILE A 1 129 ? -4.708 3.539 -0.801 1.00 94.06 129 ILE A C 1
ATOM 1096 O O . ILE A 1 129 ? -5.086 2.919 -1.789 1.00 94.06 129 ILE A O 1
ATOM 1100 N N . VAL A 1 130 ? -4.315 4.818 -0.870 1.00 91.00 130 VAL A N 1
ATOM 1101 C CA . VAL A 1 130 ? -4.332 5.590 -2.126 1.00 91.00 130 VAL A CA 1
ATOM 1102 C C . VAL A 1 130 ? -3.423 4.945 -3.172 1.00 91.00 130 VAL A C 1
ATOM 1104 O O . VAL A 1 130 ? -3.868 4.687 -4.288 1.00 91.00 130 VAL A O 1
ATOM 1107 N N . GLY A 1 131 ? -2.171 4.647 -2.811 1.00 91.06 131 GLY A N 1
ATOM 1108 C CA . GLY A 1 131 ? -1.216 4.038 -3.734 1.00 91.06 131 GLY A CA 1
ATOM 1109 C C . GLY A 1 131 ? -1.693 2.682 -4.250 1.00 91.06 131 GLY A C 1
ATOM 1110 O O . GLY A 1 131 ? -1.647 2.430 -5.453 1.00 91.06 131 GLY A O 1
ATOM 1111 N N . ALA A 1 132 ? -2.211 1.837 -3.355 1.00 95.12 132 ALA A N 1
ATOM 1112 C CA . ALA A 1 132 ? -2.688 0.516 -3.725 1.00 95.12 132 ALA A CA 1
ATOM 1113 C C . ALA A 1 132 ? -3.929 0.571 -4.625 1.00 95.12 132 ALA A C 1
ATOM 1115 O O . ALA A 1 132 ? -3.977 -0.144 -5.620 1.00 95.12 132 ALA A O 1
ATOM 1116 N N . LEU A 1 133 ? -4.900 1.445 -4.329 1.00 93.38 133 LEU A N 1
ATOM 1117 C CA . LEU A 1 133 ? -6.095 1.608 -5.163 1.00 93.38 133 LEU A CA 1
ATOM 1118 C C . LEU A 1 133 ? -5.752 2.104 -6.568 1.00 93.38 133 LEU A C 1
ATOM 1120 O O . LEU A 1 133 ? -6.313 1.589 -7.532 1.00 93.38 133 LEU A O 1
ATOM 1124 N N . ILE A 1 134 ? -4.823 3.057 -6.701 1.00 89.38 134 ILE A N 1
ATOM 1125 C CA . ILE A 1 134 ? -4.370 3.533 -8.016 1.00 89.38 134 ILE A CA 1
ATOM 1126 C C . ILE A 1 134 ? -3.718 2.382 -8.795 1.00 89.38 134 ILE A C 1
ATOM 1128 O O . ILE A 1 134 ? -4.117 2.123 -9.929 1.00 89.38 134 ILE A O 1
ATOM 1132 N N . GLY A 1 135 ? -2.782 1.651 -8.178 1.00 90.38 135 GLY A N 1
ATOM 1133 C CA . GLY A 1 135 ? -2.087 0.539 -8.837 1.00 90.38 135 GLY A CA 1
ATOM 1134 C C . GLY A 1 135 ? -2.993 -0.644 -9.200 1.00 90.38 135 GLY A C 1
ATOM 1135 O O . GLY A 1 135 ? -2.805 -1.256 -10.244 1.00 90.38 135 GLY A O 1
ATOM 1136 N N . LEU A 1 136 ? -4.010 -0.947 -8.385 1.00 94.38 136 LEU A N 1
ATOM 1137 C CA . LEU A 1 136 ? -4.993 -2.001 -8.679 1.00 94.38 136 LEU A CA 1
ATOM 1138 C C . LEU A 1 136 ? -6.021 -1.576 -9.733 1.00 94.38 136 LEU A C 1
ATOM 1140 O O . LEU A 1 136 ? -6.513 -2.414 -10.482 1.00 94.38 136 LEU A O 1
ATOM 1144 N N . SER A 1 137 ? -6.358 -0.286 -9.795 1.00 91.56 137 SER A N 1
ATOM 1145 C CA . SER A 1 137 ? -7.309 0.224 -10.790 1.00 91.56 137 SER A CA 1
ATOM 1146 C C . SER A 1 137 ? -6.678 0.309 -12.175 1.00 91.56 137 SER A C 1
ATOM 1148 O O . SER A 1 137 ? -7.365 0.095 -13.172 1.00 91.56 137 SER A O 1
ATOM 1150 N N . ILE A 1 138 ? -5.379 0.619 -12.234 1.00 86.69 138 ILE A N 1
ATOM 1151 C CA . ILE A 1 138 ? -4.639 0.787 -13.483 1.00 86.69 138 ILE A CA 1
ATOM 1152 C C . ILE A 1 138 ? -3.335 -0.020 -13.409 1.00 86.69 138 ILE A C 1
ATOM 1154 O O . ILE A 1 138 ? -2.266 0.544 -13.152 1.00 86.69 138 ILE A O 1
ATOM 1158 N N . PRO A 1 139 ? -3.415 -1.354 -13.565 1.00 87.25 139 PRO A N 1
ATOM 1159 C CA . PRO A 1 139 ? -2.250 -2.214 -13.436 1.00 87.25 139 PRO A CA 1
ATOM 1160 C C . PRO A 1 139 ? -1.292 -2.019 -14.615 1.00 87.25 139 PRO A C 1
ATOM 1162 O O . PRO A 1 139 ? -1.608 -2.365 -15.751 1.00 87.25 139 PRO A O 1
ATOM 1165 N N . SER A 1 140 ? -0.088 -1.527 -14.327 1.00 80.25 140 SER A N 1
ATOM 1166 C CA . SER A 1 140 ? 1.019 -1.467 -15.291 1.00 80.25 140 SER A CA 1
ATOM 1167 C C . SER A 1 140 ? 1.723 -2.828 -15.330 1.00 80.25 140 SER A C 1
ATOM 1169 O O . SER A 1 140 ? 2.782 -3.036 -14.741 1.00 80.25 140 SER A O 1
ATOM 1171 N N . LEU A 1 141 ? 1.050 -3.800 -15.953 1.00 83.81 141 LEU A N 1
ATOM 1172 C CA . LEU A 1 141 ? 1.587 -5.134 -16.261 1.00 83.81 141 LEU A CA 1
ATOM 1173 C C . LEU A 1 141 ? 2.072 -5.230 -17.718 1.00 83.81 141 LEU A C 1
ATOM 1175 O O . LEU A 1 141 ? 2.387 -6.320 -18.196 1.00 83.81 141 LEU A O 1
ATOM 1179 N N . GLY A 1 142 ? 2.114 -4.097 -18.425 1.00 73.50 142 GLY A N 1
ATOM 1180 C CA . GLY A 1 142 ? 2.712 -3.940 -19.743 1.00 73.50 142 GLY A CA 1
ATOM 1181 C C . GLY A 1 142 ? 4.120 -3.359 -19.639 1.00 73.50 142 GLY A C 1
ATOM 1182 O O . GLY A 1 142 ? 4.366 -2.421 -18.888 1.00 73.50 142 GLY A O 1
ATOM 1183 N N . TYR A 1 143 ? 5.051 -3.905 -20.411 1.00 68.19 143 TYR A N 1
ATOM 1184 C CA . TYR A 1 143 ? 6.410 -3.403 -20.545 1.00 68.19 143 TYR A CA 1
ATOM 1185 C C . TYR A 1 143 ? 6.669 -3.067 -22.006 1.00 68.19 143 TYR A C 1
ATOM 1187 O O . TYR A 1 143 ? 6.471 -3.887 -22.905 1.00 68.19 143 TYR A O 1
ATOM 1195 N N . PHE A 1 144 ? 7.167 -1.859 -22.243 1.00 59.41 144 PHE A N 1
ATOM 1196 C CA . PHE A 1 144 ? 7.789 -1.522 -23.512 1.00 59.41 144 PHE A CA 1
ATOM 1197 C C . PHE A 1 144 ? 9.237 -1.982 -23.460 1.00 59.41 144 PHE A C 1
ATOM 1199 O O . PHE A 1 144 ? 10.075 -1.360 -22.806 1.00 59.41 144 PHE A O 1
ATOM 1206 N N . VAL A 1 145 ? 9.530 -3.090 -24.130 1.00 57.00 145 VAL A N 1
ATOM 1207 C CA . VAL A 1 145 ? 10.905 -3.555 -24.272 1.00 57.00 145 VAL A CA 1
ATOM 1208 C C . VAL A 1 145 ? 11.435 -2.966 -25.572 1.00 57.00 145 VAL A C 1
ATOM 1210 O O . VAL A 1 145 ? 10.971 -3.292 -26.663 1.00 57.00 145 VAL A O 1
ATOM 1213 N N . VAL A 1 146 ? 12.380 -2.038 -25.449 1.00 49.59 146 VAL A N 1
ATOM 1214 C CA . VAL A 1 146 ? 13.181 -1.575 -26.581 1.00 49.59 146 VAL A CA 1
ATOM 1215 C C . VAL A 1 146 ? 14.420 -2.451 -26.600 1.00 49.59 146 VAL A C 1
ATOM 1217 O O . VAL A 1 146 ? 15.158 -2.492 -25.615 1.00 49.59 146 VAL A O 1
ATOM 1220 N N . GLY A 1 147 ? 14.638 -3.183 -27.691 1.00 50.25 147 GLY A N 1
ATOM 1221 C CA . GLY A 1 147 ? 15.880 -3.923 -27.884 1.00 50.25 147 GLY A CA 1
ATOM 1222 C C . GLY A 1 147 ? 17.052 -2.944 -27.924 1.00 50.25 147 GLY A C 1
ATOM 1223 O O . GLY A 1 147 ? 17.286 -2.307 -28.947 1.00 50.25 147 GLY A O 1
ATOM 1224 N N . TYR A 1 148 ? 17.767 -2.786 -26.811 1.00 41.91 148 TYR A N 1
ATOM 1225 C CA . TYR A 1 148 ? 19.027 -2.051 -26.786 1.00 41.91 148 TYR A CA 1
ATOM 1226 C C . TYR A 1 148 ? 20.170 -3.014 -27.090 1.00 41.91 148 TYR A C 1
ATOM 1228 O O . TYR A 1 148 ? 20.328 -4.042 -26.432 1.00 41.91 148 TYR A O 1
ATOM 1236 N N . TRP A 1 149 ? 20.970 -2.664 -28.095 1.00 37.97 149 TRP A N 1
ATOM 1237 C CA . TRP A 1 149 ? 22.214 -3.352 -28.407 1.00 37.97 149 TRP A CA 1
ATOM 1238 C C . TRP A 1 149 ? 23.223 -3.088 -27.283 1.00 37.97 149 TRP A C 1
ATOM 1240 O O . TRP A 1 149 ? 23.572 -1.937 -27.022 1.00 37.97 149 TRP A O 1
ATOM 1250 N N . ASN A 1 150 ? 23.657 -4.146 -26.599 1.00 41.78 150 ASN A N 1
ATOM 1251 C CA . ASN A 1 150 ? 24.743 -4.098 -25.628 1.00 41.78 150 ASN A CA 1
ATOM 1252 C C . ASN A 1 150 ? 25.907 -4.950 -26.171 1.00 41.78 150 ASN A C 1
ATOM 1254 O O . ASN A 1 150 ? 25.714 -6.157 -26.325 1.00 41.78 150 ASN A O 1
ATOM 1258 N N . PRO A 1 151 ? 27.074 -4.359 -26.490 1.00 44.03 151 PRO A N 1
ATOM 1259 C CA . PRO A 1 151 ? 28.204 -5.087 -27.073 1.00 44.03 151 PRO A CA 1
ATOM 1260 C C . PRO A 1 151 ? 28.793 -6.168 -26.153 1.00 44.03 151 PRO A C 1
ATOM 1262 O O . PRO A 1 151 ? 29.385 -7.118 -26.656 1.00 44.03 151 PRO A O 1
ATOM 1265 N N . ASP A 1 152 ? 28.576 -6.073 -24.836 1.00 49.56 152 ASP A N 1
ATOM 1266 C CA . ASP A 1 152 ? 29.281 -6.900 -23.846 1.00 49.56 152 ASP A CA 1
ATOM 1267 C C . ASP A 1 152 ? 28.432 -8.034 -23.236 1.00 49.56 152 ASP A C 1
ATOM 1269 O O . ASP A 1 152 ? 28.922 -8.801 -22.407 1.00 49.56 152 ASP A O 1
ATOM 1273 N N . HIS A 1 153 ? 27.164 -8.196 -23.641 1.00 45.56 153 HIS A N 1
ATOM 1274 C CA . HIS A 1 153 ? 26.295 -9.252 -23.107 1.00 45.56 153 HIS A CA 1
ATOM 1275 C C . HIS A 1 153 ? 25.678 -10.118 -24.212 1.00 45.56 153 HIS A C 1
ATOM 1277 O O . HIS A 1 153 ? 24.733 -9.743 -24.900 1.00 45.56 153 HIS A O 1
ATOM 1283 N N . THR A 1 154 ? 26.170 -11.352 -24.295 1.00 38.56 154 THR A N 1
ATOM 1284 C CA . THR A 1 154 ? 25.770 -12.463 -25.178 1.00 38.56 154 THR A CA 1
ATOM 1285 C C . THR A 1 154 ? 24.331 -12.982 -24.993 1.00 38.56 154 THR A C 1
ATOM 1287 O O . THR A 1 154 ? 23.976 -14.021 -25.544 1.00 38.56 154 THR A O 1
ATOM 1290 N N . LYS A 1 155 ? 23.454 -12.261 -24.282 1.00 40.19 155 LYS A N 1
ATOM 1291 C CA . LYS A 1 155 ? 22.005 -12.528 -24.230 1.00 40.19 155 LYS A CA 1
ATOM 1292 C C . LYS A 1 155 ? 21.269 -11.510 -25.089 1.00 40.19 155 LYS A C 1
ATOM 1294 O O . LYS A 1 155 ? 20.553 -10.632 -24.617 1.00 40.19 155 LYS A O 1
ATOM 1299 N N . PHE A 1 156 ? 21.508 -11.634 -26.386 1.00 43.91 156 PHE A N 1
ATOM 1300 C CA . PHE A 1 156 ? 20.840 -10.867 -27.418 1.00 43.91 156 PHE A CA 1
ATOM 1301 C C . PHE A 1 156 ? 19.357 -11.253 -27.427 1.00 43.91 156 PHE A C 1
ATOM 1303 O O . PHE A 1 156 ? 19.027 -12.424 -27.632 1.00 43.91 156 PHE A O 1
ATOM 1310 N N . ILE A 1 157 ? 18.451 -10.291 -27.240 1.00 47.00 157 ILE A N 1
ATOM 1311 C CA . ILE A 1 157 ? 17.039 -10.548 -27.507 1.00 47.00 157 ILE A CA 1
ATOM 1312 C C . ILE A 1 157 ? 16.812 -10.446 -29.022 1.00 47.00 157 ILE A C 1
ATOM 1314 O O . ILE A 1 157 ? 16.406 -9.415 -29.550 1.00 47.00 157 ILE A O 1
ATOM 1318 N N . SER A 1 158 ? 17.181 -11.513 -29.732 1.00 38.69 158 SER A N 1
ATOM 1319 C CA . SER A 1 158 ? 17.326 -11.554 -31.201 1.00 38.69 158 SER A CA 1
ATOM 1320 C C . SER A 1 158 ? 16.029 -11.521 -31.979 1.00 38.69 158 SER A C 1
ATOM 1322 O O . SER A 1 158 ? 16.067 -11.300 -33.184 1.00 38.69 158 SER A O 1
ATOM 1324 N N . ASP A 1 159 ? 14.895 -11.630 -31.297 1.00 39.94 159 ASP A N 1
ATOM 1325 C CA . ASP A 1 159 ? 13.590 -11.565 -31.947 1.00 39.94 159 ASP A CA 1
ATOM 1326 C C . ASP A 1 159 ? 13.049 -10.122 -32.050 1.00 39.94 159 ASP A C 1
ATOM 1328 O O . ASP A 1 159 ? 12.023 -9.894 -32.689 1.00 39.94 159 ASP A O 1
ATOM 1332 N N . PHE A 1 160 ? 13.762 -9.114 -31.519 1.00 48.47 160 PHE A N 1
ATOM 1333 C CA . PHE A 1 160 ? 13.469 -7.691 -31.756 1.00 48.47 160 PHE A CA 1
ATOM 1334 C C . PHE A 1 160 ? 14.003 -7.230 -33.118 1.00 48.47 160 PHE A C 1
ATOM 1336 O O . PHE A 1 160 ? 14.883 -6.373 -33.224 1.00 48.47 160 PHE A O 1
ATOM 1343 N N . HIS A 1 161 ? 13.469 -7.807 -34.191 1.00 37.72 161 HIS A N 1
ATOM 1344 C CA . HIS A 1 161 ? 13.768 -7.369 -35.548 1.00 37.72 161 HIS A CA 1
ATOM 1345 C C . HIS A 1 161 ? 13.357 -5.891 -35.745 1.00 37.72 161 HIS A C 1
ATOM 1347 O O . HIS A 1 161 ? 12.189 -5.520 -35.617 1.00 37.72 161 HIS A O 1
ATOM 1353 N N . ASN A 1 162 ? 14.333 -5.055 -36.118 1.00 43.56 162 ASN A N 1
ATOM 1354 C CA . ASN A 1 162 ? 14.181 -3.690 -36.651 1.00 43.56 162 ASN A CA 1
ATOM 1355 C C . ASN A 1 162 ? 13.796 -2.567 -35.670 1.00 43.56 162 ASN A C 1
ATOM 1357 O O . ASN A 1 162 ? 13.077 -1.650 -36.062 1.00 43.56 162 ASN A O 1
ATOM 1361 N N . GLY A 1 163 ? 14.253 -2.596 -34.412 1.00 46.03 163 GLY A N 1
ATOM 1362 C CA . GLY A 1 163 ? 14.090 -1.443 -33.505 1.00 46.03 163 GLY A CA 1
ATOM 1363 C C . GLY A 1 163 ? 12.630 -1.068 -33.207 1.00 46.03 163 GLY A C 1
ATOM 1364 O O . GLY A 1 163 ? 12.350 0.045 -32.764 1.00 46.03 163 GLY A O 1
ATOM 1365 N N . LYS A 1 164 ? 11.686 -1.983 -33.464 1.00 42.72 164 LYS A N 1
ATOM 1366 C CA . LYS A 1 164 ? 10.270 -1.787 -33.160 1.00 42.72 164 LYS A CA 1
ATOM 1367 C C . LYS A 1 164 ? 10.035 -2.013 -31.670 1.00 42.72 164 LYS A C 1
ATOM 1369 O O . LYS A 1 164 ? 10.400 -3.045 -31.117 1.00 42.72 164 LYS A O 1
ATOM 1374 N N . LEU A 1 165 ? 9.403 -1.027 -31.046 1.00 52.72 165 LEU A N 1
ATOM 1375 C CA . LEU A 1 165 ? 8.907 -1.061 -29.677 1.00 52.72 165 LEU A CA 1
ATOM 1376 C C . LEU A 1 165 ? 7.848 -2.176 -29.578 1.00 52.72 165 LEU A C 1
ATOM 1378 O O . LEU A 1 165 ? 6.735 -1.989 -30.069 1.00 52.72 165 LEU A O 1
ATOM 1382 N N . THR A 1 166 ? 8.170 -3.347 -29.015 1.00 55.41 166 THR A N 1
ATOM 1383 C CA . THR A 1 166 ? 7.135 -4.371 -28.783 1.00 55.41 166 THR A CA 1
ATOM 1384 C C . THR A 1 166 ? 6.601 -4.246 -27.369 1.00 55.41 166 THR A C 1
ATOM 1386 O O . THR A 1 166 ? 7.359 -4.232 -26.397 1.00 55.41 166 THR A O 1
ATOM 1389 N N . HIS A 1 167 ? 5.281 -4.160 -27.265 1.00 64.44 167 HIS A N 1
ATOM 1390 C CA . HIS A 1 167 ? 4.577 -4.161 -25.997 1.00 64.44 167 HIS A CA 1
ATOM 1391 C C . HIS A 1 167 ? 4.422 -5.604 -25.512 1.00 64.44 167 HIS A C 1
ATOM 1393 O O . HIS A 1 167 ? 3.790 -6.421 -26.178 1.00 64.44 167 HIS A O 1
ATOM 1399 N N . PHE A 1 168 ? 5.015 -5.913 -24.365 1.00 73.50 168 PHE A N 1
ATOM 1400 C CA . PHE A 1 168 ? 4.941 -7.218 -23.723 1.00 73.50 168 PHE A CA 1
ATOM 1401 C C . PHE A 1 168 ? 4.054 -7.113 -22.486 1.00 73.50 168 PHE A C 1
ATOM 1403 O O . PHE A 1 168 ? 4.286 -6.246 -21.650 1.00 73.50 168 PHE A O 1
ATOM 1410 N N . THR A 1 169 ? 3.039 -7.966 -22.349 1.00 81.88 169 THR A N 1
ATOM 1411 C CA . THR A 1 169 ? 2.163 -7.954 -21.163 1.00 81.88 169 THR A CA 1
ATOM 1412 C C . THR A 1 169 ? 2.375 -9.193 -20.322 1.00 81.88 169 THR A C 1
ATOM 1414 O O . THR A 1 169 ? 2.562 -10.272 -20.870 1.00 81.88 169 THR A O 1
ATOM 1417 N N . ILE A 1 170 ? 2.313 -9.043 -19.001 1.00 87.62 170 ILE A N 1
ATOM 1418 C CA . ILE A 1 170 ? 2.551 -10.115 -18.036 1.00 87.62 170 ILE A CA 1
ATOM 1419 C C . ILE A 1 170 ? 1.224 -10.731 -17.580 1.00 87.62 170 ILE A C 1
ATOM 1421 O O . ILE A 1 170 ? 0.399 -10.066 -16.955 1.00 87.62 170 ILE A O 1
ATOM 1425 N N . GLY A 1 171 ? 1.033 -12.022 -17.850 1.00 91.06 171 GLY A N 1
ATOM 1426 C CA . GLY A 1 171 ? -0.128 -12.781 -17.383 1.00 91.06 171 GLY A CA 1
ATOM 1427 C C . GLY A 1 171 ? 0.112 -13.581 -16.105 1.00 91.06 171 GLY A C 1
ATOM 1428 O O . GLY A 1 171 ? 1.175 -13.536 -15.486 1.00 91.06 171 GLY A O 1
ATOM 1429 N N . MET A 1 172 ? -0.922 -14.321 -15.701 1.00 94.25 172 MET A N 1
ATOM 1430 C CA . MET A 1 172 ? -0.985 -15.007 -14.403 1.00 94.25 172 MET A CA 1
ATOM 1431 C C . MET A 1 172 ? -0.031 -16.196 -14.243 1.00 94.25 172 MET A C 1
ATOM 1433 O O . MET A 1 172 ? 0.079 -16.755 -13.156 1.00 94.25 172 MET A O 1
ATOM 1437 N N . ASP A 1 173 ? 0.652 -16.614 -15.300 1.00 92.31 173 ASP A N 1
ATOM 1438 C CA . ASP A 1 173 ? 1.681 -17.650 -15.258 1.00 92.31 173 ASP A CA 1
ATOM 1439 C C . ASP A 1 173 ? 3.081 -17.086 -14.969 1.00 92.31 173 ASP A C 1
ATOM 1441 O O . ASP A 1 173 ? 4.065 -17.811 -15.077 1.00 92.31 173 ASP A O 1
ATOM 1445 N N . ASN A 1 174 ? 3.174 -15.817 -14.562 1.00 90.69 174 ASN A N 1
ATOM 1446 C CA . ASN A 1 174 ? 4.418 -15.128 -14.250 1.00 90.69 174 ASN A CA 1
ATOM 1447 C C . ASN A 1 174 ? 4.464 -14.638 -12.792 1.00 90.69 174 ASN A C 1
ATOM 1449 O O . ASN A 1 174 ? 3.476 -14.131 -12.256 1.00 90.69 174 ASN A O 1
ATOM 1453 N N . TYR A 1 175 ? 5.634 -14.717 -12.159 1.00 91.38 175 TYR A N 1
ATOM 1454 C CA . TYR A 1 175 ? 5.870 -14.226 -10.801 1.00 91.38 175 TYR A CA 1
ATOM 1455 C C . TYR A 1 175 ? 5.520 -12.741 -10.626 1.00 91.38 175 TYR A C 1
ATOM 1457 O O . TYR A 1 175 ? 4.932 -12.374 -9.611 1.00 91.38 175 TYR A O 1
ATOM 1465 N N . ILE A 1 176 ? 5.835 -11.887 -11.604 1.00 90.25 176 ILE A N 1
ATOM 1466 C CA . ILE A 1 176 ? 5.639 -10.433 -11.504 1.00 90.25 176 ILE A CA 1
ATOM 1467 C C . ILE A 1 176 ? 4.155 -10.078 -11.414 1.00 90.25 176 ILE A C 1
ATOM 1469 O O . ILE A 1 176 ? 3.796 -9.170 -10.668 1.00 90.25 176 ILE A O 1
ATOM 1473 N N . TYR A 1 177 ? 3.286 -10.830 -12.095 1.00 93.56 177 TYR A N 1
ATOM 1474 C CA . TYR A 1 177 ? 1.836 -10.673 -11.977 1.00 93.56 177 TYR A CA 1
ATOM 1475 C C . TYR A 1 177 ? 1.376 -10.872 -10.527 1.00 93.56 177 TYR A C 1
ATOM 1477 O O . TYR A 1 177 ? 0.653 -10.039 -9.973 1.00 93.56 177 TYR A O 1
ATOM 1485 N N . TRP A 1 178 ? 1.825 -11.958 -9.889 1.00 95.12 178 TRP A N 1
ATOM 1486 C CA . TRP A 1 178 ? 1.441 -12.274 -8.513 1.00 95.12 178 TRP A CA 1
ATOM 1487 C C . TRP A 1 178 ? 2.106 -11.348 -7.501 1.00 95.12 178 TRP A C 1
ATOM 1489 O O . TRP A 1 178 ? 1.437 -10.923 -6.565 1.00 95.12 178 TRP A O 1
ATOM 1499 N N . GLU A 1 179 ? 3.379 -10.993 -7.691 1.00 94.06 179 GLU A N 1
ATOM 1500 C CA . GLU A 1 179 ? 4.067 -10.000 -6.859 1.00 94.06 179 GLU A CA 1
ATOM 1501 C C . GLU A 1 179 ? 3.313 -8.678 -6.889 1.00 94.06 179 GLU A C 1
ATOM 1503 O O . GLU A 1 179 ? 2.958 -8.153 -5.836 1.00 94.06 179 GLU A O 1
ATOM 1508 N N . PHE A 1 180 ? 3.005 -8.176 -8.087 1.00 94.06 180 PHE A N 1
ATOM 1509 C CA . PHE A 1 180 ? 2.264 -6.938 -8.259 1.00 94.06 180 PHE A CA 1
ATOM 1510 C C . PHE A 1 180 ? 0.920 -7.014 -7.536 1.00 94.06 180 PHE A C 1
ATOM 1512 O O . PHE A 1 180 ? 0.658 -6.200 -6.649 1.00 94.06 180 PHE A O 1
ATOM 1519 N N . LEU A 1 181 ? 0.083 -8.003 -7.859 1.00 97.00 181 LEU A N 1
ATOM 1520 C CA . LEU A 1 181 ? -1.252 -8.117 -7.281 1.00 97.00 181 LEU A CA 1
ATOM 1521 C C . LEU A 1 181 ? -1.187 -8.263 -5.754 1.00 97.00 181 LEU A C 1
ATOM 1523 O O . LEU A 1 181 ? -1.772 -7.457 -5.033 1.00 97.00 181 LEU A O 1
ATOM 1527 N N . LEU A 1 182 ? -0.434 -9.237 -5.239 1.00 97.12 182 LEU A N 1
ATOM 1528 C CA . LEU A 1 182 ? -0.385 -9.533 -3.806 1.00 97.12 182 LEU A CA 1
ATOM 1529 C C . LEU A 1 182 ? 0.223 -8.388 -2.990 1.00 97.12 182 LEU A C 1
ATOM 1531 O O . LEU A 1 182 ? -0.311 -8.069 -1.927 1.00 97.12 182 LEU A O 1
ATOM 1535 N N . THR A 1 183 ? 1.273 -7.723 -3.486 1.00 96.62 183 THR A N 1
ATOM 1536 C CA . THR A 1 183 ? 1.853 -6.542 -2.827 1.00 96.62 183 THR A CA 1
ATOM 1537 C C . THR A 1 183 ? 0.806 -5.440 -2.678 1.00 96.62 183 THR A C 1
ATOM 1539 O O . THR A 1 183 ? 0.656 -4.874 -1.593 1.00 96.62 183 THR A O 1
ATOM 1542 N N . HIS A 1 184 ? 0.039 -5.150 -3.732 1.00 97.62 184 HIS A N 1
ATOM 1543 C CA . HIS A 1 184 ? -0.976 -4.100 -3.675 1.00 97.62 184 HIS A CA 1
ATOM 1544 C C . HIS A 1 184 ? -2.144 -4.478 -2.757 1.00 97.62 184 HIS A C 1
ATOM 1546 O O . HIS A 1 184 ? -2.549 -3.656 -1.936 1.00 97.62 184 HIS A O 1
ATOM 1552 N N . LEU A 1 185 ? -2.647 -5.717 -2.819 1.00 98.06 185 LEU A N 1
ATOM 1553 C CA . LEU A 1 185 ? -3.714 -6.175 -1.920 1.00 98.06 185 LEU A CA 1
ATOM 1554 C C . LEU A 1 185 ? -3.266 -6.145 -0.450 1.00 98.06 185 LEU A C 1
ATOM 1556 O O . LEU A 1 185 ? -4.029 -5.722 0.421 1.00 98.06 185 LEU A O 1
ATOM 1560 N N . PHE A 1 186 ? -2.020 -6.536 -0.166 1.00 98.00 186 PHE A N 1
ATOM 1561 C CA . PHE A 1 186 ? -1.461 -6.498 1.183 1.00 98.00 186 PHE A CA 1
ATOM 1562 C C . PHE A 1 186 ? -1.333 -5.064 1.707 1.00 98.00 186 PHE A C 1
ATOM 1564 O O . PHE A 1 186 ? -1.764 -4.771 2.821 1.00 98.00 186 PHE A O 1
ATOM 1571 N N . VAL A 1 187 ? -0.772 -4.154 0.909 1.00 97.62 187 VAL A N 1
ATOM 1572 C CA . VAL A 1 187 ? -0.602 -2.740 1.281 1.00 97.62 187 VAL A CA 1
ATOM 1573 C C . VAL A 1 187 ? -1.954 -2.026 1.398 1.00 97.62 187 VAL A C 1
ATOM 1575 O O . VAL A 1 187 ? -2.101 -1.134 2.229 1.00 97.62 187 VAL A O 1
ATOM 1578 N N . PHE A 1 188 ? -2.965 -2.448 0.636 1.00 97.56 188 PHE A N 1
ATOM 1579 C CA . PHE A 1 188 ? -4.335 -1.954 0.759 1.00 97.56 188 PHE A CA 1
ATOM 1580 C C . PHE A 1 188 ? -5.003 -2.399 2.070 1.00 97.56 188 PHE A C 1
ATOM 1582 O O . PHE A 1 188 ? -5.516 -1.567 2.822 1.00 97.56 188 PHE A O 1
ATOM 1589 N N . LEU A 1 189 ? -4.995 -3.704 2.361 1.00 97.75 189 LEU A N 1
ATOM 1590 C CA . LEU A 1 189 ? -5.769 -4.280 3.464 1.00 97.75 189 LEU A CA 1
ATOM 1591 C C . LEU A 1 189 ? -5.062 -4.192 4.817 1.00 97.75 189 LEU A C 1
ATOM 1593 O O . LEU A 1 189 ? -5.702 -3.872 5.819 1.00 97.75 189 LEU A O 1
ATOM 1597 N N . THR A 1 190 ? -3.759 -4.470 4.879 1.00 97.88 190 THR A N 1
ATOM 1598 C CA . THR A 1 190 ? -3.047 -4.652 6.153 1.00 97.88 190 THR A CA 1
ATOM 1599 C C . THR A 1 190 ? -3.077 -3.399 7.033 1.00 97.88 190 THR A C 1
ATOM 1601 O O . THR A 1 190 ? -3.511 -3.515 8.182 1.00 97.88 190 THR A O 1
ATOM 1604 N N . PRO A 1 191 ? -2.698 -2.194 6.556 1.00 96.94 191 PRO A N 1
ATOM 1605 C CA . PRO A 1 191 ? -2.759 -0.987 7.381 1.00 96.94 191 PRO A CA 1
ATOM 1606 C C . PRO A 1 191 ? -4.172 -0.705 7.899 1.00 96.94 191 PRO A C 1
ATOM 1608 O O . PRO A 1 191 ? -4.342 -0.351 9.065 1.00 96.94 191 PRO A O 1
ATOM 1611 N N . PHE A 1 192 ? -5.188 -0.927 7.059 1.00 96.12 192 PHE A N 1
ATOM 1612 C CA . PHE A 1 192 ? -6.586 -0.729 7.425 1.00 96.12 192 PHE A CA 1
ATOM 1613 C C . PHE A 1 192 ? -7.048 -1.705 8.513 1.00 96.12 192 PHE A C 1
ATOM 1615 O O . PHE A 1 192 ? -7.611 -1.284 9.525 1.00 96.12 192 PHE A O 1
ATOM 1622 N N . ILE A 1 193 ? -6.753 -2.999 8.353 1.00 97.19 193 ILE A N 1
ATOM 1623 C CA . ILE A 1 193 ? -7.068 -4.030 9.348 1.00 97.19 193 ILE A CA 1
ATOM 1624 C C . ILE A 1 193 ? -6.382 -3.710 10.677 1.00 97.19 193 ILE A C 1
ATOM 1626 O O . ILE A 1 193 ? -7.033 -3.770 11.719 1.00 97.19 193 ILE A O 1
ATOM 1630 N N . VAL A 1 194 ? -5.101 -3.321 10.661 1.00 97.12 194 VAL A N 1
ATOM 1631 C CA . VAL A 1 194 ? -4.364 -2.980 11.889 1.00 97.12 194 VAL A CA 1
ATOM 1632 C C . VAL A 1 194 ? -4.990 -1.783 12.599 1.00 97.12 194 VAL A C 1
ATOM 1634 O O . VAL A 1 194 ? -5.173 -1.819 13.816 1.00 97.12 194 VAL A O 1
ATOM 1637 N N . VAL A 1 195 ? -5.363 -0.741 11.856 1.00 95.31 195 VAL A N 1
ATOM 1638 C CA . VAL A 1 195 ? -6.072 0.420 12.408 1.00 95.31 195 VAL A CA 1
ATOM 1639 C C . VAL A 1 195 ? -7.388 0.014 13.069 1.00 95.31 195 VAL A C 1
ATOM 1641 O O . VAL A 1 195 ? -7.687 0.501 14.160 1.00 95.31 195 VAL A O 1
ATOM 1644 N N . VAL A 1 196 ? -8.146 -0.894 12.449 1.00 94.94 196 VAL A N 1
ATOM 1645 C CA . VAL A 1 196 ? -9.408 -1.406 12.994 1.00 94.94 196 VAL A CA 1
ATOM 1646 C C . VAL A 1 196 ? -9.171 -2.205 14.275 1.00 94.94 196 VAL A C 1
ATOM 1648 O O . VAL A 1 196 ? -9.688 -1.824 15.325 1.00 94.94 196 VAL A O 1
ATOM 1651 N N . ILE A 1 197 ? -8.355 -3.263 14.241 1.00 95.75 197 ILE A N 1
ATOM 1652 C CA . ILE A 1 197 ? -8.162 -4.159 15.397 1.00 95.75 197 ILE A CA 1
ATOM 1653 C C . ILE A 1 197 ? -7.524 -3.448 16.597 1.00 95.75 197 ILE A C 1
ATOM 1655 O O . ILE A 1 197 ? -7.828 -3.788 17.738 1.00 95.75 197 ILE A O 1
ATOM 1659 N N . LYS A 1 198 ? -6.665 -2.447 16.353 1.00 94.56 198 LYS A N 1
ATOM 1660 C CA . LYS A 1 198 ? -6.036 -1.626 17.400 1.00 94.56 198 LYS A CA 1
ATOM 1661 C C . LYS A 1 198 ? -6.859 -0.398 17.794 1.00 94.56 198 LYS A C 1
ATOM 1663 O O . LYS A 1 198 ? -6.450 0.327 18.697 1.00 94.56 198 LYS A O 1
ATOM 1668 N N . GLU A 1 199 ? -7.983 -0.158 17.120 1.00 92.31 199 GLU A N 1
ATOM 1669 C CA . GLU A 1 199 ? -8.869 0.995 17.324 1.00 92.31 199 GLU A CA 1
ATOM 1670 C C . GLU A 1 199 ? -8.124 2.336 17.311 1.00 92.31 199 GLU A C 1
ATOM 1672 O O . GLU A 1 199 ? -8.364 3.247 18.112 1.00 92.31 199 GLU A O 1
ATOM 1677 N N . TYR A 1 200 ? -7.182 2.461 16.381 1.00 92.31 200 TYR A N 1
ATOM 1678 C CA . TYR A 1 200 ? -6.367 3.652 16.263 1.00 92.31 200 TYR A CA 1
ATOM 1679 C C . TYR A 1 200 ? -7.193 4.850 15.796 1.00 92.31 200 TYR A C 1
ATOM 1681 O O . TYR A 1 200 ? -7.818 4.849 14.735 1.00 92.31 200 TYR A O 1
ATOM 1689 N N . LYS A 1 201 ? -7.143 5.918 16.593 1.00 88.56 201 LYS A N 1
ATOM 1690 C CA . LYS A 1 201 ? -7.799 7.186 16.280 1.00 88.56 201 LYS A CA 1
ATOM 1691 C C . LYS A 1 201 ? -6.839 8.135 15.563 1.00 88.56 201 LYS A C 1
ATOM 1693 O O . LYS A 1 201 ? -5.630 8.154 15.831 1.00 88.56 201 LYS A O 1
ATOM 1698 N N . PHE A 1 202 ? -7.384 8.926 14.646 1.00 88.44 202 PHE A N 1
ATOM 1699 C CA . PHE A 1 202 ? -6.617 9.871 13.843 1.00 88.44 202 PHE A CA 1
ATOM 1700 C C . PHE A 1 202 ? -6.876 11.298 14.311 1.00 88.44 202 PHE A C 1
ATOM 1702 O O . PHE A 1 202 ? -7.948 11.855 14.090 1.00 88.44 202 PHE A O 1
ATOM 1709 N N . SER A 1 203 ? -5.861 11.896 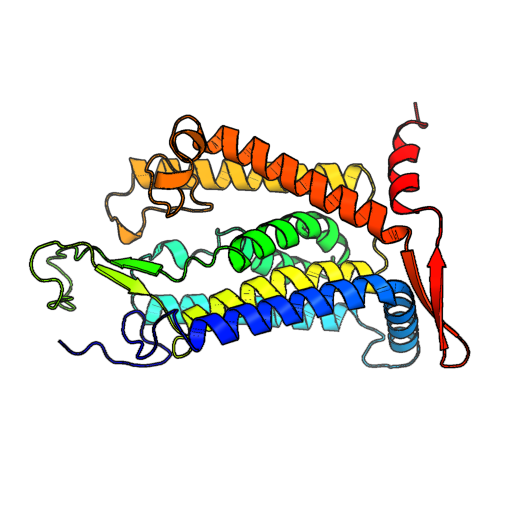14.931 1.00 87.81 203 SER A N 1
ATOM 1710 C CA . SER A 1 203 ? -5.836 13.327 15.214 1.00 87.81 203 SER A CA 1
ATOM 1711 C C . SER A 1 203 ? -5.421 14.122 13.972 1.00 87.81 203 SER A C 1
ATOM 1713 O O . SER A 1 203 ? -4.841 13.576 13.028 1.00 87.81 203 SER A O 1
ATOM 1715 N N . SER A 1 204 ? -5.638 15.438 13.999 1.00 85.94 204 SER A N 1
ATOM 1716 C CA . SER A 1 204 ? -5.134 16.347 12.959 1.00 85.94 204 SER A CA 1
ATOM 1717 C C . SER A 1 204 ? -3.609 16.290 12.832 1.00 85.94 204 SER A C 1
ATOM 1719 O O . SER A 1 204 ? -3.086 16.345 11.724 1.00 85.94 204 SER A O 1
ATOM 1721 N N . ARG A 1 205 ? -2.886 16.088 13.943 1.00 88.88 205 ARG A N 1
ATOM 1722 C CA . ARG A 1 205 ? -1.433 15.867 13.927 1.00 88.88 205 ARG A CA 1
ATOM 1723 C C . ARG A 1 205 ? -1.066 14.632 13.104 1.00 88.88 205 ARG A C 1
ATOM 1725 O O . ARG A 1 205 ? -0.190 14.723 12.251 1.00 88.88 205 ARG A O 1
ATOM 1732 N N . ASN A 1 206 ? -1.758 13.510 13.318 1.00 90.12 206 ASN A N 1
ATOM 1733 C CA . ASN A 1 206 ? -1.501 12.277 12.567 1.00 90.12 206 ASN A CA 1
ATOM 1734 C C . ASN A 1 206 ? -1.787 12.477 11.072 1.00 90.12 206 ASN A C 1
ATOM 1736 O O . ASN A 1 206 ? -1.018 11.998 10.243 1.00 90.12 206 ASN A O 1
ATOM 1740 N N . PHE A 1 207 ? -2.859 13.208 10.743 1.00 90.12 207 PHE A N 1
ATOM 1741 C CA . PHE A 1 207 ? -3.205 13.576 9.369 1.00 90.12 207 PHE A CA 1
ATOM 1742 C C . PHE A 1 207 ? -2.103 14.414 8.709 1.00 90.12 207 PHE A C 1
ATOM 1744 O O . PHE A 1 207 ? -1.619 14.040 7.646 1.00 90.12 207 PHE A O 1
ATOM 1751 N N . ILE A 1 208 ? -1.658 15.495 9.361 1.00 92.25 208 ILE A N 1
ATOM 1752 C CA . ILE A 1 208 ? -0.602 16.376 8.838 1.00 92.25 208 ILE A CA 1
ATOM 1753 C C . ILE A 1 208 ? 0.705 15.602 8.655 1.00 92.25 208 ILE A C 1
ATOM 1755 O O . ILE A 1 208 ? 1.358 15.756 7.632 1.00 92.25 208 ILE A O 1
ATOM 1759 N N . GLN A 1 209 ? 1.077 14.741 9.606 1.00 92.62 209 GLN A N 1
ATOM 1760 C CA . GLN A 1 209 ? 2.288 13.920 9.503 1.00 92.62 209 GLN A CA 1
ATOM 1761 C C . GLN A 1 209 ? 2.222 12.929 8.335 1.00 92.62 209 GLN A C 1
ATOM 1763 O O . GLN A 1 209 ? 3.192 12.794 7.596 1.00 92.62 209 GLN A O 1
ATOM 1768 N N . ALA A 1 210 ? 1.083 12.261 8.143 1.00 92.81 210 ALA A N 1
ATOM 1769 C CA . ALA A 1 210 ? 0.880 11.340 7.028 1.00 92.81 210 ALA A CA 1
ATOM 1770 C C . ALA A 1 210 ? 0.861 12.065 5.668 1.00 92.81 210 ALA A C 1
ATOM 1772 O O . ALA A 1 210 ? 1.442 11.580 4.698 1.00 92.81 210 ALA A O 1
ATOM 1773 N N . TRP A 1 211 ? 0.252 13.253 5.603 1.00 94.50 211 TRP A N 1
ATOM 1774 C CA . TRP A 1 211 ? 0.265 14.095 4.405 1.00 94.50 211 TRP A CA 1
ATOM 1775 C C . TRP A 1 211 ? 1.675 14.612 4.092 1.00 94.50 211 TRP A C 1
ATOM 1777 O O . TRP A 1 211 ? 2.138 14.492 2.961 1.00 94.50 211 TRP A O 1
ATOM 1787 N N . ALA A 1 212 ? 2.397 15.114 5.098 1.00 94.81 212 ALA A N 1
ATOM 1788 C CA . ALA A 1 212 ? 3.777 15.567 4.948 1.00 94.81 212 ALA A CA 1
ATOM 1789 C C . ALA A 1 212 ? 4.699 14.432 4.482 1.00 94.81 212 ALA A C 1
ATOM 1791 O O . ALA A 1 212 ? 5.547 14.652 3.621 1.00 94.81 212 ALA A O 1
ATOM 1792 N N . LEU A 1 213 ? 4.495 13.210 4.990 1.00 92.88 213 LEU A N 1
ATOM 1793 C CA . LEU A 1 213 ? 5.207 12.028 4.512 1.00 92.88 213 LEU A CA 1
ATOM 1794 C C . LEU A 1 213 ? 4.926 11.771 3.024 1.00 92.88 213 LEU A C 1
ATOM 1796 O O . LEU A 1 213 ? 5.869 11.566 2.269 1.00 92.88 213 LEU A O 1
ATOM 1800 N N . LEU A 1 214 ? 3.666 11.835 2.576 1.00 93.25 214 LEU A N 1
ATOM 1801 C CA . LEU A 1 214 ? 3.331 11.692 1.153 1.00 93.25 214 LEU A CA 1
ATOM 1802 C C . LEU A 1 214 ? 4.041 12.743 0.291 1.00 93.25 214 LEU A C 1
ATOM 1804 O O . LEU A 1 214 ? 4.640 12.393 -0.723 1.00 93.25 214 LEU A O 1
ATOM 1808 N N . MET A 1 215 ? 4.000 14.014 0.702 1.00 95.19 215 MET A N 1
ATOM 1809 C CA . MET A 1 215 ? 4.651 15.108 -0.027 1.00 95.19 215 MET A CA 1
ATOM 1810 C C . MET A 1 215 ? 6.164 14.907 -0.099 1.00 95.19 215 MET A C 1
ATOM 1812 O O . MET A 1 215 ? 6.755 15.036 -1.170 1.00 95.19 215 MET A O 1
ATOM 1816 N N . PHE A 1 216 ? 6.779 14.523 1.022 1.00 94.31 216 PHE A N 1
ATOM 1817 C CA . PHE A 1 216 ? 8.197 14.193 1.073 1.00 94.31 216 PHE A CA 1
ATOM 1818 C C . PHE A 1 216 ? 8.550 13.072 0.088 1.00 94.31 216 PHE A C 1
ATOM 1820 O O . PHE A 1 216 ? 9.511 13.212 -0.661 1.00 94.31 216 PHE A O 1
ATOM 1827 N N . LEU A 1 217 ? 7.756 11.998 0.024 1.00 93.12 217 LEU A N 1
ATOM 1828 C CA . LEU A 1 217 ? 7.988 10.893 -0.911 1.00 93.12 217 LEU A CA 1
ATOM 1829 C C . LEU A 1 217 ? 7.844 11.313 -2.383 1.00 93.12 217 LEU A C 1
ATOM 1831 O O . LEU A 1 217 ? 8.663 10.915 -3.212 1.00 93.12 217 LEU A O 1
ATOM 1835 N N . ILE A 1 218 ? 6.844 12.134 -2.718 1.00 93.06 218 ILE A N 1
ATOM 1836 C CA . ILE A 1 218 ? 6.662 12.661 -4.082 1.00 93.06 218 ILE A CA 1
ATOM 1837 C C . ILE A 1 218 ? 7.872 13.511 -4.497 1.00 93.06 218 ILE A C 1
ATOM 1839 O O . ILE A 1 218 ? 8.411 13.329 -5.587 1.00 93.06 218 ILE A O 1
ATOM 1843 N N . VAL A 1 219 ? 8.335 14.410 -3.624 1.00 94.19 219 VAL A N 1
ATOM 1844 C CA . VAL A 1 219 ? 9.501 15.262 -3.908 1.00 94.19 219 VAL A CA 1
ATOM 1845 C C . VAL A 1 219 ? 10.784 14.432 -3.985 1.00 94.19 219 VAL A C 1
ATOM 1847 O O . VAL A 1 219 ? 11.575 14.611 -4.908 1.00 94.19 219 VAL A O 1
ATOM 1850 N N . LEU A 1 220 ? 10.986 13.491 -3.060 1.00 93.81 220 LEU A N 1
ATOM 1851 C CA . LEU A 1 220 ? 12.162 12.623 -3.039 1.00 93.81 220 LEU A CA 1
ATOM 1852 C C . LEU A 1 220 ? 12.277 11.807 -4.332 1.00 93.81 220 LEU A C 1
ATOM 1854 O O . LEU A 1 220 ? 13.334 11.783 -4.957 1.00 93.81 220 LEU A O 1
ATOM 1858 N N . THR A 1 221 ? 11.188 11.165 -4.756 1.00 92.38 221 THR A N 1
ATOM 1859 C CA . THR A 1 221 ? 11.166 10.376 -5.998 1.00 92.38 221 THR A CA 1
ATOM 1860 C C . THR A 1 221 ? 11.390 11.241 -7.233 1.00 92.38 221 THR A C 1
ATOM 1862 O O . THR A 1 221 ? 12.142 10.833 -8.115 1.00 92.38 221 THR A O 1
ATOM 1865 N N . PHE A 1 222 ? 10.839 12.457 -7.269 1.00 92.06 222 PHE A N 1
ATOM 1866 C CA . PHE A 1 222 ? 11.117 13.423 -8.332 1.00 92.06 222 PHE A CA 1
ATOM 1867 C C . PHE A 1 222 ? 12.603 13.787 -8.425 1.00 92.06 222 PHE A C 1
ATOM 1869 O O . PHE A 1 222 ? 13.173 13.805 -9.519 1.00 92.06 222 PHE A O 1
ATOM 1876 N N . VAL A 1 223 ? 13.245 14.062 -7.285 1.00 93.00 223 VAL A N 1
ATOM 1877 C CA . VAL A 1 223 ? 14.681 14.372 -7.225 1.00 93.00 223 VAL A CA 1
ATOM 1878 C C . VAL A 1 223 ? 15.500 13.183 -7.717 1.00 93.00 223 VAL A C 1
ATOM 1880 O O . VAL A 1 223 ? 16.361 13.360 -8.576 1.00 93.00 223 VAL A O 1
ATOM 1883 N N . ILE A 1 224 ? 15.193 11.970 -7.247 1.00 92.88 224 ILE A N 1
ATOM 1884 C CA . ILE A 1 224 ? 15.875 10.743 -7.682 1.00 92.88 224 ILE A CA 1
ATOM 1885 C C . ILE A 1 224 ? 15.724 10.551 -9.195 1.00 92.88 224 ILE A C 1
ATOM 1887 O O . ILE A 1 224 ? 16.731 10.397 -9.879 1.00 92.88 224 ILE A O 1
ATOM 1891 N N . ASN A 1 225 ? 14.505 10.642 -9.734 1.00 91.12 225 ASN A N 1
ATOM 1892 C CA . ASN A 1 225 ? 14.252 10.530 -11.174 1.00 91.12 225 ASN A CA 1
ATOM 1893 C C . ASN A 1 225 ? 14.968 11.619 -11.986 1.00 91.12 225 ASN A C 1
ATOM 1895 O O . ASN A 1 225 ? 15.464 11.360 -13.078 1.00 91.12 225 ASN A O 1
ATOM 1899 N N . SER A 1 226 ? 15.040 12.846 -11.466 1.00 90.44 226 SER A N 1
ATOM 1900 C CA . SER A 1 226 ? 15.719 13.956 -12.141 1.00 90.44 226 SER A CA 1
ATOM 1901 C C . SER A 1 226 ? 17.234 13.758 -12.186 1.00 90.44 226 SER A C 1
ATOM 1903 O O . SER A 1 226 ? 17.857 14.012 -13.219 1.00 90.44 226 SER A O 1
ATOM 1905 N N . ILE A 1 227 ? 17.825 13.289 -11.083 1.00 92.06 227 ILE A N 1
ATOM 1906 C CA . ILE A 1 227 ? 19.251 12.962 -10.997 1.00 92.06 227 ILE A CA 1
ATOM 1907 C C . ILE A 1 227 ? 19.568 11.795 -11.932 1.00 92.06 227 ILE A C 1
ATOM 1909 O O . ILE A 1 227 ? 20.498 11.893 -12.731 1.00 92.06 227 ILE A O 1
ATOM 1913 N N . THR A 1 228 ? 18.789 10.712 -11.878 1.00 90.12 228 THR A N 1
ATOM 1914 C CA . THR A 1 228 ? 19.056 9.520 -12.690 1.00 90.12 228 THR A CA 1
ATOM 1915 C C . THR A 1 228 ? 18.895 9.806 -14.179 1.00 90.12 228 THR A C 1
ATOM 1917 O O . THR A 1 228 ? 19.742 9.398 -14.967 1.00 90.12 228 THR A O 1
ATOM 1920 N N . ASP A 1 229 ? 17.896 10.589 -14.588 1.00 85.50 229 ASP A N 1
ATOM 1921 C CA . ASP A 1 229 ? 17.749 10.948 -15.999 1.00 85.50 229 ASP A CA 1
ATOM 1922 C C . ASP A 1 229 ? 18.898 11.826 -16.524 1.00 85.50 229 ASP A C 1
ATOM 1924 O O . ASP A 1 229 ? 19.304 11.675 -17.681 1.00 85.50 229 ASP A O 1
ATOM 1928 N N . THR A 1 230 ? 19.435 12.712 -15.677 1.00 88.50 230 THR A N 1
ATOM 1929 C CA . THR A 1 230 ? 20.487 13.668 -16.059 1.00 88.50 230 THR A CA 1
ATOM 1930 C C . THR A 1 230 ? 21.876 13.030 -16.076 1.00 88.50 230 THR A C 1
ATOM 1932 O O . THR A 1 230 ? 22.643 13.274 -17.003 1.00 88.50 230 THR A O 1
ATOM 1935 N N . TYR A 1 231 ? 22.207 12.226 -15.062 1.00 90.12 231 TYR A N 1
ATOM 1936 C CA . TYR A 1 231 ? 23.585 11.789 -14.811 1.00 90.12 231 TYR A CA 1
ATOM 1937 C C . TYR A 1 231 ? 23.840 10.305 -15.086 1.00 90.12 231 TYR A C 1
ATOM 1939 O O . TYR A 1 231 ? 24.995 9.906 -15.203 1.00 90.12 231 TYR A O 1
ATOM 1947 N N . ILE A 1 232 ? 22.805 9.464 -15.195 1.00 84.50 232 ILE A N 1
ATOM 1948 C CA . ILE A 1 232 ? 22.999 8.034 -15.454 1.00 84.50 232 ILE A CA 1
ATOM 1949 C C . ILE A 1 232 ? 22.944 7.764 -16.956 1.00 84.50 232 ILE A C 1
ATOM 1951 O O . ILE A 1 232 ? 21.915 7.944 -17.609 1.00 84.50 232 ILE A O 1
ATOM 1955 N N . HIS A 1 233 ? 24.059 7.274 -17.496 1.00 82.69 233 HIS A N 1
ATOM 1956 C CA . HIS A 1 233 ? 24.164 6.906 -18.907 1.00 82.69 233 HIS A CA 1
ATOM 1957 C C . HIS A 1 233 ? 23.500 5.563 -19.220 1.00 82.69 233 HIS A C 1
ATOM 1959 O O . HIS A 1 233 ? 22.898 5.425 -20.280 1.00 82.69 233 HIS A O 1
ATOM 1965 N N . ASN A 1 234 ? 23.564 4.592 -18.301 1.00 79.81 234 ASN A N 1
ATOM 1966 C CA . ASN A 1 234 ? 22.945 3.281 -18.491 1.00 79.81 234 ASN A CA 1
ATOM 1967 C C . ASN A 1 234 ? 21.406 3.378 -18.375 1.00 79.81 234 ASN A C 1
ATOM 1969 O O . ASN A 1 234 ? 20.900 3.629 -17.276 1.00 79.81 234 ASN A O 1
ATOM 1973 N N . PRO A 1 235 ? 20.641 3.116 -19.454 1.00 77.25 235 PRO A N 1
ATOM 1974 C CA . PRO A 1 235 ? 19.181 3.202 -19.431 1.00 77.25 235 PRO A CA 1
ATOM 1975 C C . PRO A 1 235 ? 18.516 2.289 -18.392 1.00 77.25 235 PRO A C 1
ATOM 1977 O O . PRO A 1 235 ? 17.487 2.667 -17.838 1.00 77.25 235 PRO A O 1
ATOM 1980 N N . ARG A 1 236 ? 19.121 1.135 -18.062 1.00 80.94 236 ARG A N 1
ATOM 1981 C CA . ARG A 1 236 ? 18.593 0.172 -17.073 1.00 80.94 236 ARG A CA 1
ATOM 1982 C C . ARG A 1 236 ? 18.510 0.729 -15.649 1.00 80.94 236 ARG A C 1
ATOM 1984 O O . ARG A 1 236 ? 17.797 0.181 -14.813 1.00 80.94 236 ARG A O 1
ATOM 1991 N N . TRP A 1 237 ? 19.236 1.811 -15.366 1.00 82.62 237 TRP A N 1
ATOM 1992 C CA . TRP A 1 237 ? 19.276 2.482 -14.065 1.00 82.62 237 TRP A CA 1
ATOM 1993 C C . TRP A 1 237 ? 18.548 3.832 -14.055 1.00 82.62 237 TRP A C 1
ATOM 1995 O O . TRP A 1 237 ? 18.478 4.481 -13.010 1.00 82.62 237 TRP A O 1
ATOM 2005 N N . LYS A 1 238 ? 17.974 4.258 -15.188 1.00 83.56 238 LYS A N 1
ATOM 2006 C CA . LYS A 1 238 ? 17.136 5.458 -15.237 1.00 83.56 238 LYS A CA 1
ATOM 2007 C C . LYS A 1 238 ? 15.805 5.176 -14.558 1.00 83.56 238 LYS A C 1
ATOM 2009 O O . LYS A 1 238 ? 15.006 4.379 -15.040 1.00 83.56 238 LYS A O 1
ATOM 2014 N N . THR A 1 239 ? 15.588 5.824 -13.422 1.00 85.50 239 THR A N 1
ATOM 2015 C CA . THR A 1 239 ? 14.439 5.546 -12.565 1.00 85.50 239 THR A CA 1
ATOM 2016 C C . THR A 1 239 ? 13.200 6.281 -13.045 1.00 85.50 239 THR A C 1
ATOM 2018 O O . THR A 1 239 ? 13.277 7.365 -13.623 1.00 85.50 239 THR A O 1
ATOM 2021 N N . ASN A 1 240 ? 12.040 5.707 -12.747 1.00 82.38 240 ASN A N 1
ATOM 2022 C CA . ASN A 1 240 ? 10.756 6.324 -13.044 1.00 82.38 240 ASN A CA 1
ATOM 2023 C C . ASN A 1 240 ? 9.755 6.085 -11.909 1.00 82.38 240 ASN A C 1
ATOM 2025 O O . ASN A 1 240 ? 8.627 5.622 -12.092 1.00 82.38 240 ASN A O 1
ATOM 2029 N N . TYR A 1 241 ? 10.193 6.367 -10.684 1.00 85.94 241 TYR A N 1
ATOM 2030 C CA . TYR A 1 241 ? 9.338 6.217 -9.518 1.00 85.94 241 TYR A CA 1
ATOM 2031 C C . TYR A 1 241 ? 8.159 7.180 -9.600 1.00 85.94 241 TYR A C 1
ATOM 2033 O O . TYR A 1 241 ? 8.322 8.353 -9.930 1.00 85.94 241 TYR A O 1
ATOM 2041 N N . PHE A 1 242 ? 6.968 6.662 -9.305 1.00 83.56 242 PHE A N 1
ATOM 2042 C CA . PHE A 1 242 ? 5.710 7.415 -9.283 1.00 83.56 242 PHE A CA 1
ATOM 2043 C C . PHE A 1 242 ? 5.399 8.077 -10.632 1.00 83.56 242 PHE A C 1
ATOM 2045 O O . PHE A 1 242 ? 4.584 8.992 -10.688 1.00 83.56 242 PHE A O 1
ATOM 2052 N N . PHE A 1 243 ? 6.055 7.647 -11.717 1.00 77.75 243 PHE A N 1
ATOM 2053 C CA . PHE A 1 243 ? 5.932 8.273 -13.029 1.00 77.75 243 PHE A CA 1
ATOM 2054 C C . PHE A 1 243 ? 6.256 9.781 -13.013 1.00 77.75 243 PHE A C 1
ATOM 2056 O O . PHE A 1 243 ? 5.693 10.550 -13.791 1.00 77.75 243 PHE A O 1
ATOM 2063 N N . ASN A 1 244 ? 7.127 10.208 -12.086 1.00 78.31 244 ASN A N 1
ATOM 2064 C CA . ASN A 1 244 ? 7.400 11.609 -11.763 1.00 78.31 244 ASN A CA 1
ATOM 2065 C C . ASN A 1 244 ? 8.805 12.042 -12.206 1.00 78.31 244 ASN A C 1
ATOM 2067 O O . ASN A 1 244 ? 9.670 12.323 -11.376 1.00 78.31 244 ASN A O 1
ATOM 2071 N N . GLY A 1 245 ? 9.081 11.996 -13.508 1.00 69.75 245 GLY A N 1
ATOM 2072 C CA . GLY A 1 245 ? 10.394 12.313 -14.079 1.00 69.75 245 GLY A CA 1
ATOM 2073 C C . GLY A 1 245 ? 10.357 13.457 -15.090 1.00 69.75 245 GLY A C 1
ATOM 2074 O O . GLY A 1 245 ? 9.302 14.011 -15.399 1.00 69.75 245 GLY A O 1
ATOM 2075 N N . ARG A 1 246 ? 11.535 13.805 -15.626 1.00 69.56 246 ARG A N 1
ATOM 2076 C CA . ARG A 1 246 ? 11.670 14.773 -16.729 1.00 69.56 246 ARG A CA 1
ATOM 2077 C C . ARG A 1 246 ? 11.197 14.210 -18.068 1.00 69.56 246 ARG A C 1
ATOM 2079 O O . ARG A 1 246 ? 10.722 14.970 -18.906 1.00 69.56 246 ARG A O 1
ATOM 2086 N N . ARG A 1 247 ? 11.308 12.893 -18.264 1.00 65.62 247 ARG A N 1
ATOM 2087 C CA . ARG A 1 247 ? 10.842 12.212 -19.475 1.00 65.62 247 ARG A CA 1
ATOM 2088 C C . ARG A 1 247 ? 9.439 11.639 -19.277 1.00 65.62 247 ARG A C 1
ATOM 2090 O O . ARG A 1 247 ? 9.192 11.020 -18.240 1.00 65.62 247 ARG A O 1
ATOM 2097 N N . PRO A 1 248 ? 8.557 11.757 -20.278 1.00 57.41 248 PRO A N 1
ATOM 2098 C CA . PRO A 1 248 ? 7.263 11.097 -20.271 1.00 57.41 248 PRO A CA 1
ATOM 2099 C C . PRO A 1 248 ? 7.425 9.599 -20.556 1.00 57.41 248 PRO A C 1
ATOM 2101 O O . PRO A 1 248 ? 7.163 9.123 -21.654 1.00 57.41 248 PRO A O 1
ATOM 2104 N N . ILE A 1 249 ? 7.901 8.837 -19.575 1.00 60.62 249 ILE A N 1
ATOM 2105 C CA . ILE A 1 249 ? 7.917 7.371 -19.649 1.00 60.62 249 ILE A CA 1
ATOM 2106 C C . ILE A 1 249 ? 6.740 6.875 -18.814 1.00 60.62 249 ILE A C 1
ATOM 2108 O O . ILE A 1 249 ? 6.917 6.222 -17.796 1.00 60.62 249 ILE A O 1
ATOM 2112 N N . ASN A 1 250 ? 5.516 7.271 -19.142 1.00 63.47 250 ASN A N 1
ATOM 2113 C CA . ASN A 1 250 ? 4.357 6.742 -18.435 1.00 63.47 250 ASN A CA 1
ATOM 2114 C C . ASN A 1 250 ? 3.212 6.478 -19.405 1.00 63.47 250 ASN A C 1
ATOM 2116 O O . ASN A 1 250 ? 2.984 7.245 -20.335 1.00 63.47 250 ASN A O 1
ATOM 2120 N N . GLU A 1 251 ? 2.491 5.384 -19.165 1.00 63.25 251 GLU A N 1
ATOM 2121 C CA . GLU A 1 251 ? 1.309 4.974 -19.940 1.00 63.25 251 GLU A CA 1
ATOM 2122 C C . GLU A 1 251 ? 0.190 6.035 -19.905 1.00 63.25 251 GLU A C 1
ATOM 2124 O O . GLU A 1 251 ? -0.767 5.993 -20.675 1.00 63.25 251 GLU A O 1
ATOM 2129 N N . PHE A 1 252 ? 0.308 7.004 -18.994 1.00 66.75 252 PHE A N 1
ATOM 2130 C CA . PHE A 1 252 ? -0.636 8.094 -18.800 1.00 66.75 252 PHE A CA 1
ATOM 2131 C C . PHE A 1 252 ? -0.334 9.324 -19.641 1.00 66.75 252 PHE A C 1
ATOM 2133 O O . PHE A 1 252 ? -1.187 10.211 -19.712 1.00 66.75 252 PHE A O 1
ATOM 2140 N N . ASN A 1 253 ? 0.844 9.403 -20.263 1.00 71.19 253 ASN A N 1
ATOM 2141 C CA . ASN A 1 253 ? 1.307 10.668 -20.798 1.00 71.19 253 ASN A CA 1
ATOM 2142 C C . ASN A 1 253 ? 0.432 11.125 -21.954 1.00 71.19 253 ASN A C 1
ATOM 2144 O O . ASN A 1 253 ? 0.051 12.286 -22.010 1.00 71.19 253 ASN A O 1
ATOM 2148 N N . ASP A 1 254 ? 0.022 10.186 -22.797 1.00 71.06 254 ASP A N 1
ATOM 2149 C CA . ASP A 1 254 ? -0.826 10.474 -23.949 1.00 71.06 254 ASP A CA 1
ATOM 2150 C C . ASP A 1 254 ? -2.227 10.953 -23.538 1.00 71.06 254 ASP A C 1
ATOM 2152 O O . ASP A 1 254 ? -2.876 11.686 -24.279 1.00 71.06 254 ASP A O 1
ATOM 2156 N N . LYS A 1 255 ? -2.703 10.570 -22.343 1.00 78.25 255 LYS A N 1
ATOM 2157 C CA . LYS A 1 255 ? -4.054 10.899 -21.856 1.00 78.25 255 LYS A CA 1
ATOM 2158 C C . LYS A 1 255 ? -4.102 12.135 -20.963 1.00 78.25 255 LYS A C 1
ATOM 2160 O O . LYS A 1 255 ? -5.141 12.782 -20.891 1.00 78.25 255 LYS A O 1
ATOM 2165 N N . LEU A 1 256 ? -3.022 12.422 -20.238 1.00 80.00 256 LEU A N 1
ATOM 2166 C CA . LEU A 1 256 ? -2.978 13.444 -19.188 1.00 80.00 256 LEU A CA 1
ATOM 2167 C C . LEU A 1 256 ? -1.914 14.522 -19.440 1.00 80.00 256 LEU A C 1
ATOM 2169 O O . LEU A 1 256 ? -1.613 15.309 -18.541 1.00 80.00 256 LEU A O 1
ATOM 2173 N N . TYR A 1 257 ? -1.362 14.602 -20.652 1.00 80.94 257 TYR A N 1
ATOM 2174 C CA . TYR A 1 257 ? -0.539 15.734 -21.068 1.00 80.94 257 TYR A CA 1
ATOM 2175 C C . TYR A 1 257 ? -1.318 17.059 -20.919 1.00 80.94 257 TYR A C 1
ATOM 2177 O O . TYR A 1 257 ? -2.497 17.111 -21.273 1.00 80.94 257 TYR A O 1
ATOM 2185 N N . PRO A 1 258 ? -0.702 18.150 -20.419 1.00 86.81 258 PRO A N 1
ATOM 2186 C CA . PRO A 1 258 ? 0.699 18.297 -20.005 1.00 86.81 258 PRO A CA 1
ATOM 2187 C C . PRO A 1 258 ? 0.981 17.919 -18.539 1.00 86.81 258 PRO A C 1
ATOM 2189 O O . PRO A 1 258 ? 2.131 17.963 -18.108 1.00 86.81 258 PRO A O 1
ATOM 2192 N N . PHE A 1 259 ? -0.032 17.542 -17.758 1.00 85.88 259 PHE A N 1
ATOM 2193 C CA . PHE A 1 259 ? 0.058 17.356 -16.303 1.00 85.88 259 PHE A CA 1
ATOM 2194 C C . PHE A 1 259 ? 0.975 16.211 -15.859 1.00 85.88 259 PHE A C 1
ATOM 2196 O O . PHE A 1 259 ? 1.441 16.202 -14.726 1.00 85.88 259 PHE A O 1
ATOM 2203 N N . THR A 1 260 ? 1.260 15.250 -16.733 1.00 81.25 260 THR A N 1
ATOM 2204 C CA . THR A 1 260 ? 2.179 14.125 -16.481 1.00 81.25 260 THR A CA 1
ATOM 2205 C C . THR A 1 260 ? 3.605 14.369 -16.969 1.00 81.25 260 THR A C 1
ATOM 2207 O O . THR A 1 260 ? 4.460 13.503 -16.792 1.00 81.25 260 THR A O 1
ATOM 2210 N N . SER A 1 261 ? 3.875 15.529 -17.572 1.00 83.12 261 SER A N 1
ATOM 2211 C CA . SER A 1 261 ? 5.170 15.901 -18.146 1.00 83.12 261 SER A CA 1
ATOM 2212 C C . SER A 1 261 ? 5.799 17.079 -17.399 1.00 83.12 261 SER A C 1
ATOM 2214 O O . SER A 1 261 ? 5.107 17.939 -16.854 1.00 83.12 261 SER A O 1
ATOM 2216 N N . TRP A 1 262 ? 7.131 17.143 -17.369 1.00 83.31 262 TRP A N 1
ATOM 2217 C CA . TRP A 1 262 ? 7.847 18.320 -16.864 1.00 83.31 262 TRP A CA 1
ATOM 2218 C C . TRP A 1 262 ? 7.502 19.567 -17.710 1.00 83.31 262 TRP A C 1
ATOM 2220 O O . TRP A 1 262 ? 7.428 19.444 -18.933 1.00 83.31 262 TRP A O 1
ATOM 2230 N N . PRO A 1 263 ? 7.301 20.760 -17.108 1.00 89.62 263 PRO A N 1
ATOM 2231 C CA . PRO A 1 263 ? 7.499 21.111 -15.695 1.00 89.62 263 PRO A CA 1
ATOM 2232 C C . PRO A 1 263 ? 6.297 20.885 -14.770 1.00 89.62 263 PRO A C 1
ATOM 2234 O O . PRO A 1 263 ? 6.388 21.141 -13.571 1.00 89.62 263 PRO A O 1
ATOM 2237 N N . PHE A 1 264 ? 5.174 20.396 -15.293 1.00 89.62 264 PHE A N 1
ATOM 2238 C CA . PHE A 1 264 ? 3.927 20.298 -14.534 1.00 89.62 264 PHE A CA 1
ATOM 2239 C C . PHE A 1 264 ? 3.774 19.002 -13.730 1.00 89.62 264 PHE A C 1
ATOM 2241 O O . PHE A 1 264 ? 2.959 18.983 -12.808 1.00 89.62 264 PHE A O 1
ATOM 2248 N N . SER A 1 265 ? 4.549 17.951 -14.021 1.00 88.06 265 SER A N 1
ATOM 2249 C CA . SER A 1 265 ? 4.436 16.629 -13.380 1.00 88.06 265 SER A CA 1
ATOM 2250 C C . SER A 1 265 ? 4.492 16.688 -11.855 1.00 88.06 265 SER A C 1
ATOM 2252 O O . SER A 1 265 ? 3.583 16.190 -11.190 1.00 88.06 265 SER A O 1
ATOM 2254 N N . LEU A 1 266 ? 5.489 17.373 -11.288 1.00 91.56 266 LEU A N 1
ATOM 2255 C CA . LEU A 1 266 ? 5.649 17.465 -9.837 1.00 91.56 266 LEU A CA 1
ATOM 2256 C C . LEU A 1 266 ? 4.461 18.173 -9.170 1.00 91.56 266 LEU A C 1
ATOM 2258 O O . LEU A 1 266 ? 3.895 17.664 -8.202 1.00 91.56 266 LEU A O 1
ATOM 2262 N N . ILE A 1 267 ? 4.071 19.337 -9.697 1.00 93.06 267 ILE A N 1
ATOM 2263 C CA . ILE A 1 267 ? 2.972 20.139 -9.138 1.00 93.06 267 ILE A CA 1
ATOM 2264 C C . ILE A 1 267 ? 1.656 19.368 -9.253 1.00 93.06 267 ILE A C 1
ATOM 2266 O O . ILE A 1 267 ? 0.911 19.266 -8.278 1.00 93.06 267 ILE A O 1
ATOM 2270 N N . SER A 1 268 ? 1.394 18.773 -10.417 1.00 91.25 268 SER A N 1
ATOM 2271 C CA . SER A 1 268 ? 0.180 17.993 -10.663 1.00 91.25 268 SER A CA 1
ATOM 2272 C C . SER A 1 268 ? 0.091 16.798 -9.717 1.00 91.25 268 SER A C 1
ATOM 2274 O O . SER A 1 268 ? -0.961 16.569 -9.125 1.00 91.25 268 SER A O 1
ATOM 2276 N N . GLN A 1 269 ? 1.196 16.082 -9.484 1.00 89.94 269 GLN A N 1
ATOM 2277 C CA . GLN A 1 269 ? 1.223 14.974 -8.527 1.00 89.94 269 GLN A CA 1
ATOM 2278 C C . GLN A 1 269 ? 1.022 15.418 -7.078 1.00 89.94 269 GLN A C 1
ATOM 2280 O O . GLN A 1 269 ? 0.313 14.740 -6.337 1.00 89.94 269 GLN A O 1
ATOM 2285 N N . ILE A 1 270 ? 1.591 16.554 -6.665 1.00 94.06 270 ILE A N 1
ATOM 2286 C CA . ILE A 1 270 ? 1.359 17.128 -5.330 1.00 94.06 270 ILE A CA 1
ATOM 2287 C C . ILE A 1 270 ? -0.125 17.459 -5.137 1.00 94.06 270 ILE A C 1
ATOM 2289 O O . ILE A 1 270 ? -0.711 17.096 -4.112 1.00 94.06 270 ILE A O 1
ATOM 2293 N N . VAL A 1 271 ? -0.745 18.114 -6.123 1.00 93.94 271 VAL A N 1
ATOM 2294 C CA . VAL A 1 271 ? -2.159 18.513 -6.075 1.00 93.94 271 VAL A CA 1
ATOM 2295 C C . VAL A 1 271 ? -3.069 17.286 -6.061 1.00 93.94 271 VAL A C 1
ATOM 2297 O O . VAL A 1 271 ? -3.889 17.139 -5.154 1.00 93.94 271 VAL A O 1
ATOM 2300 N N . ILE A 1 272 ? -2.893 16.374 -7.020 1.00 90.56 272 ILE A N 1
ATOM 2301 C CA . ILE A 1 272 ? -3.699 15.154 -7.145 1.00 90.56 272 ILE A CA 1
ATOM 2302 C C . ILE A 1 272 ? -3.506 14.262 -5.915 1.00 90.56 272 ILE A C 1
ATOM 2304 O O . ILE A 1 272 ? -4.485 13.829 -5.308 1.00 90.56 272 ILE A O 1
ATOM 2308 N N . GLY A 1 273 ? -2.261 14.037 -5.491 1.00 91.12 273 GLY A N 1
ATOM 2309 C CA . GLY A 1 273 ? -1.940 13.250 -4.303 1.00 91.12 273 GLY A CA 1
ATOM 2310 C C . GLY A 1 273 ? -2.578 13.824 -3.038 1.00 91.12 273 GLY A C 1
ATOM 2311 O O . GLY A 1 273 ? -3.161 13.076 -2.254 1.00 91.12 273 GLY A O 1
ATOM 2312 N N . SER A 1 274 ? -2.550 15.150 -2.867 1.00 94.00 274 SER A N 1
ATOM 2313 C CA . SER A 1 274 ? -3.207 15.829 -1.742 1.00 94.00 274 SER A CA 1
ATOM 2314 C C . SER A 1 274 ? -4.728 15.692 -1.784 1.00 94.00 274 SER A C 1
ATOM 2316 O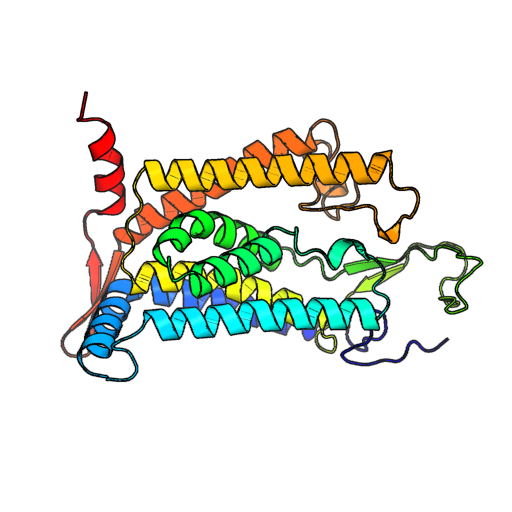 O . SER A 1 274 ? -5.345 15.422 -0.753 1.00 94.00 274 SER A O 1
ATOM 2318 N N . LEU A 1 275 ? -5.335 15.832 -2.967 1.00 93.75 275 LEU A N 1
ATOM 2319 C CA . LEU A 1 275 ? -6.776 15.683 -3.149 1.00 93.75 275 LEU A CA 1
ATOM 2320 C C . LEU A 1 275 ? -7.234 14.257 -2.822 1.00 93.75 275 LEU A C 1
ATOM 2322 O O . LEU A 1 275 ? -8.143 14.079 -2.012 1.00 93.75 275 LEU A O 1
ATOM 2326 N N . PHE A 1 276 ? -6.575 13.240 -3.384 1.00 91.31 276 PHE A N 1
ATOM 2327 C CA . PHE A 1 276 ? -6.886 11.838 -3.091 1.00 91.31 276 PHE A CA 1
ATOM 2328 C C . PHE A 1 276 ? -6.686 11.509 -1.613 1.00 91.31 276 PHE A C 1
ATOM 2330 O O . PHE A 1 276 ? -7.541 10.866 -1.004 1.00 91.31 276 PHE A O 1
ATOM 2337 N N . PHE A 1 277 ? -5.597 11.991 -1.010 1.00 91.94 277 PHE A N 1
ATOM 2338 C CA . PHE A 1 277 ? -5.340 11.811 0.414 1.00 91.94 277 PHE A CA 1
ATOM 2339 C C . PHE A 1 277 ? -6.464 12.408 1.276 1.00 91.94 277 PHE A C 1
ATOM 2341 O O . PHE A 1 277 ? -6.971 11.741 2.181 1.00 91.94 277 PHE A O 1
ATOM 2348 N N . ALA A 1 278 ? -6.902 13.633 0.967 1.00 92.19 278 ALA A N 1
ATOM 2349 C CA . ALA A 1 278 ? -8.009 14.284 1.661 1.00 92.19 278 ALA A CA 1
ATOM 2350 C C . ALA A 1 278 ? -9.331 13.522 1.478 1.00 92.19 278 ALA A C 1
ATOM 2352 O O . ALA A 1 278 ? -10.038 13.296 2.458 1.00 92.19 278 ALA A O 1
ATOM 2353 N N . ILE A 1 279 ? -9.648 13.070 0.258 1.00 92.94 279 ILE A N 1
ATOM 2354 C CA . ILE A 1 279 ? -10.856 12.280 -0.031 1.00 92.94 279 ILE A CA 1
ATOM 2355 C C . ILE A 1 279 ? -10.872 10.995 0.799 1.00 92.94 279 ILE A C 1
ATOM 2357 O O . ILE A 1 279 ? -11.854 10.732 1.494 1.00 92.94 279 ILE A O 1
ATOM 2361 N N . VAL A 1 280 ? -9.789 10.212 0.779 1.00 91.81 280 VAL A N 1
ATOM 2362 C CA . VAL A 1 280 ? -9.712 8.957 1.544 1.00 91.81 280 VAL A CA 1
ATOM 2363 C C . VAL A 1 280 ? -9.825 9.224 3.045 1.00 91.81 280 VAL A C 1
ATOM 2365 O O . VAL A 1 280 ? -10.530 8.498 3.747 1.00 91.81 280 VAL A O 1
ATOM 2368 N N . PHE A 1 281 ? -9.208 10.296 3.543 1.00 90.75 281 PHE A N 1
ATOM 2369 C CA . PHE A 1 281 ? -9.359 10.703 4.937 1.00 90.75 281 PHE A CA 1
ATOM 2370 C C . PHE A 1 281 ? -10.808 11.071 5.293 1.00 90.75 281 PHE A C 1
ATOM 2372 O O . PHE A 1 281 ? -11.333 10.606 6.305 1.00 90.75 281 PHE A O 1
ATOM 2379 N N . PHE A 1 282 ? -11.491 11.858 4.458 1.00 90.88 282 PHE A N 1
ATOM 2380 C CA . PHE A 1 282 ? -12.893 12.213 4.684 1.00 90.88 282 PHE A CA 1
ATOM 2381 C C . PHE A 1 282 ? -13.810 10.994 4.643 1.00 90.88 282 PHE A C 1
ATOM 2383 O O . PHE A 1 282 ? -14.695 10.882 5.496 1.00 90.88 282 PHE A O 1
ATOM 2390 N N . ILE A 1 283 ? -13.572 10.068 3.707 1.00 90.50 283 ILE A N 1
ATOM 2391 C CA . ILE A 1 283 ? -14.261 8.777 3.663 1.00 90.50 283 ILE A CA 1
ATOM 2392 C C . ILE A 1 283 ? -14.046 8.060 4.995 1.00 90.50 283 ILE A C 1
ATOM 2394 O O . ILE A 1 283 ? -15.027 7.726 5.647 1.00 90.50 283 ILE A O 1
ATOM 2398 N N . TYR A 1 284 ? -12.809 7.922 5.474 1.00 89.44 284 TYR A N 1
ATOM 2399 C CA . TYR A 1 284 ? -12.512 7.284 6.761 1.00 89.44 284 TYR A CA 1
ATOM 2400 C C . TYR A 1 284 ? -13.227 7.948 7.957 1.00 89.44 284 TYR A C 1
ATOM 2402 O O . TYR A 1 284 ? -13.801 7.276 8.819 1.00 89.44 284 TYR A O 1
ATOM 2410 N N . CYS A 1 285 ? -13.272 9.281 8.013 1.00 89.25 285 CYS A N 1
ATOM 2411 C CA . CYS A 1 285 ? -14.020 9.991 9.052 1.00 89.25 285 CYS A CA 1
ATOM 2412 C C . CYS A 1 285 ? -15.541 9.787 8.925 1.00 89.25 285 CYS A C 1
ATOM 2414 O O . CYS A 1 285 ? -16.255 9.741 9.928 1.00 89.25 285 CYS A O 1
ATOM 2416 N N . TYR A 1 286 ? -16.069 9.681 7.706 1.00 89.38 286 TYR A N 1
ATOM 2417 C CA . TYR A 1 286 ? -17.485 9.407 7.461 1.00 89.38 286 TYR A CA 1
ATOM 2418 C C . TYR A 1 286 ? -17.861 7.963 7.819 1.00 89.38 286 TYR A C 1
ATOM 2420 O O . TYR A 1 286 ? -18.892 7.725 8.451 1.00 89.38 286 TYR A O 1
ATOM 2428 N N . GLN A 1 287 ? -16.983 7.020 7.487 1.00 88.94 287 GLN A N 1
ATOM 2429 C CA . GLN A 1 287 ? -17.089 5.592 7.761 1.00 88.94 287 GLN A CA 1
ATOM 2430 C C . GLN A 1 287 ? -17.316 5.289 9.250 1.00 88.94 287 GLN A C 1
ATOM 2432 O O . GLN A 1 287 ? -18.095 4.400 9.602 1.00 88.94 287 GLN A O 1
ATOM 2437 N N . ASP A 1 288 ? -16.713 6.072 10.143 1.00 87.81 288 ASP A N 1
ATOM 2438 C CA . ASP A 1 288 ? -16.856 5.931 11.596 1.00 87.81 288 ASP A CA 1
ATOM 2439 C C . ASP A 1 288 ? -18.302 6.148 12.116 1.00 87.81 288 ASP A C 1
ATOM 2441 O O . ASP A 1 288 ? -18.639 5.734 13.230 1.00 87.81 288 ASP A O 1
ATOM 2445 N N . LYS A 1 289 ? -19.195 6.733 11.304 1.00 91.19 289 LYS A N 1
ATOM 2446 C CA . LYS A 1 289 ? -20.604 6.964 11.666 1.00 91.19 289 LYS A CA 1
ATOM 2447 C C . LYS A 1 289 ? -21.486 5.722 11.568 1.00 91.19 289 LYS A C 1
ATOM 2449 O O . LYS A 1 289 ? -22.477 5.657 12.290 1.00 91.19 289 LYS A O 1
ATOM 2454 N N . PHE A 1 290 ? -21.156 4.770 10.697 1.00 93.19 290 PHE A N 1
ATOM 2455 C CA . PHE A 1 290 ? -22.021 3.629 10.370 1.00 93.19 290 PHE A CA 1
ATOM 2456 C C . PHE A 1 290 ? -21.325 2.317 10.679 1.00 93.19 290 PHE A C 1
ATOM 2458 O O . PHE A 1 290 ? -20.137 2.183 10.389 1.00 93.19 290 PHE A O 1
ATOM 2465 N N . PHE A 1 291 ? -22.028 1.366 11.286 1.00 93.94 291 PHE A N 1
ATOM 2466 C CA . PHE A 1 291 ? -21.466 0.058 11.617 1.00 93.94 291 PHE A CA 1
ATOM 2467 C C . PHE A 1 291 ? -22.535 -0.998 11.856 1.00 93.94 291 PHE A C 1
ATOM 2469 O O . PHE A 1 291 ? -23.692 -0.685 12.130 1.00 93.94 291 PHE A O 1
ATOM 2476 N N . LEU A 1 292 ? -22.110 -2.254 11.783 1.00 94.94 292 LEU A N 1
ATOM 2477 C CA . LEU A 1 292 ? -22.907 -3.425 12.098 1.00 94.94 292 LEU A CA 1
ATOM 2478 C C . LEU A 1 292 ? -22.458 -4.014 13.441 1.00 94.94 292 LEU A C 1
ATOM 2480 O O . LEU A 1 292 ? -21.259 -4.138 13.694 1.00 94.94 292 LEU A O 1
ATOM 2484 N N . THR A 1 293 ? -23.419 -4.380 14.288 1.00 94.31 293 THR A N 1
ATOM 2485 C CA . THR A 1 293 ? -23.193 -5.192 15.499 1.00 94.31 293 THR A CA 1
ATOM 2486 C C . THR A 1 293 ? -23.891 -6.535 15.369 1.00 94.31 293 THR A C 1
ATOM 2488 O O . THR A 1 293 ? -24.851 -6.679 14.605 1.00 94.31 293 THR A O 1
ATOM 2491 N N . ILE A 1 294 ? -23.400 -7.533 16.104 1.00 92.88 294 ILE A N 1
ATOM 2492 C CA . ILE A 1 294 ? -24.032 -8.850 16.195 1.00 92.88 294 ILE A CA 1
ATOM 2493 C C . ILE A 1 294 ? -24.621 -8.990 17.595 1.00 92.88 294 ILE A C 1
ATOM 2495 O O . ILE A 1 294 ? -23.915 -9.228 18.572 1.00 92.88 294 ILE A O 1
ATOM 2499 N N . GLU A 1 295 ? -25.942 -8.881 17.683 1.00 91.75 295 GLU A N 1
ATOM 2500 C CA . GLU A 1 295 ? -26.693 -8.989 18.933 1.00 91.75 295 GLU A CA 1
ATOM 2501 C C . GLU A 1 295 ? -27.691 -10.137 18.813 1.00 91.75 295 GLU A C 1
ATOM 2503 O O . GLU A 1 295 ? -28.507 -10.165 17.893 1.00 91.75 295 GLU A O 1
ATOM 2508 N N . ASN A 1 296 ? -27.626 -11.111 19.726 1.00 90.94 296 ASN A N 1
ATOM 2509 C CA . ASN A 1 296 ? -28.506 -12.289 19.724 1.00 90.94 296 ASN A CA 1
ATOM 2510 C C . ASN A 1 296 ? -28.554 -13.008 18.359 1.00 90.94 296 ASN A C 1
ATOM 2512 O O . ASN A 1 296 ? -29.624 -13.355 17.865 1.00 90.94 296 ASN A O 1
ATOM 2516 N N . LYS A 1 297 ? -27.380 -13.201 17.733 1.00 90.75 297 LYS A N 1
ATOM 2517 C CA . LYS A 1 297 ? -27.204 -13.799 16.391 1.00 90.75 297 LYS A CA 1
ATOM 2518 C C . LYS A 1 297 ? -27.872 -13.025 15.240 1.00 90.75 297 LYS A C 1
ATOM 2520 O O . LYS A 1 297 ? -27.937 -13.542 14.129 1.00 90.75 297 LYS A O 1
ATOM 2525 N N . LYS A 1 298 ? -28.334 -11.793 15.467 1.00 93.19 298 LYS A N 1
ATOM 2526 C CA . LYS A 1 298 ? -28.884 -10.909 14.432 1.00 93.19 298 LYS A CA 1
ATOM 2527 C C . LYS A 1 298 ? -27.919 -9.762 14.151 1.00 93.19 298 LYS A C 1
ATOM 2529 O O . LYS A 1 298 ? -27.313 -9.212 15.068 1.00 93.19 298 LYS A O 1
ATOM 2534 N N . ILE A 1 299 ? -27.795 -9.405 12.876 1.00 94.56 299 ILE A N 1
ATOM 2535 C CA . ILE A 1 299 ? -27.014 -8.249 12.431 1.00 94.56 299 ILE A CA 1
ATOM 2536 C C . ILE A 1 299 ? -27.879 -7.000 12.619 1.00 94.56 299 ILE A C 1
ATOM 2538 O O . ILE A 1 299 ? -28.985 -6.933 12.083 1.00 94.56 299 ILE A O 1
ATOM 2542 N N . LYS A 1 300 ? -27.383 -6.012 13.369 1.00 95.44 300 LYS A N 1
ATOM 2543 C CA . LYS A 1 300 ? -28.044 -4.714 13.551 1.00 95.44 300 LYS A CA 1
ATOM 2544 C C . LYS A 1 300 ? -27.219 -3.598 12.932 1.00 95.44 300 LYS A C 1
ATOM 2546 O O . LYS A 1 300 ? -26.018 -3.502 13.179 1.00 95.44 300 LYS A O 1
ATOM 2551 N N . PHE A 1 301 ? -27.875 -2.743 12.153 1.00 95.75 301 PHE A N 1
ATOM 2552 C CA . PHE A 1 301 ? -27.270 -1.532 11.612 1.00 95.75 301 PHE A CA 1
ATOM 2553 C C . PHE A 1 301 ? -27.395 -0.386 12.608 1.00 95.75 301 PHE A C 1
ATOM 2555 O O . PHE A 1 301 ? -28.494 -0.039 13.034 1.00 95.75 301 PHE A O 1
ATOM 2562 N N . ASN A 1 302 ? -26.261 0.210 12.955 1.00 94.50 302 ASN A N 1
ATOM 2563 C CA . ASN A 1 302 ? -26.171 1.268 13.944 1.00 94.50 302 ASN A CA 1
ATOM 2564 C C . ASN A 1 302 ? -25.547 2.527 13.345 1.00 94.50 302 ASN A C 1
ATOM 2566 O O . ASN A 1 302 ? -24.668 2.480 12.476 1.00 94.50 302 ASN A O 1
ATOM 2570 N N . ARG A 1 303 ? -25.982 3.673 13.874 1.00 94.19 303 ARG A N 1
ATOM 2571 C CA . ARG A 1 303 ? -25.469 4.997 13.525 1.00 94.19 303 ARG A CA 1
ATOM 2572 C C . ARG A 1 303 ? -25.019 5.730 14.782 1.00 94.19 303 ARG A C 1
ATOM 2574 O O . ARG A 1 303 ? -25.737 5.756 15.775 1.00 94.19 303 ARG A O 1
ATOM 2581 N N . ARG A 1 304 ? -23.855 6.379 14.722 1.00 91.38 304 ARG A N 1
ATOM 2582 C CA . ARG A 1 304 ? -23.322 7.210 15.812 1.00 91.38 304 ARG A CA 1
ATOM 2583 C C . ARG A 1 304 ? -22.681 8.502 15.310 1.00 91.38 304 ARG A C 1
ATOM 2585 O O . ARG A 1 304 ? -22.412 8.662 14.117 1.00 91.38 304 ARG A O 1
ATOM 2592 N N . LYS A 1 305 ? -22.412 9.430 16.235 1.00 88.56 305 LYS A N 1
ATOM 2593 C CA . LYS A 1 305 ? -21.505 10.557 15.973 1.00 88.56 305 LYS A CA 1
ATOM 2594 C C . LYS A 1 305 ? -20.088 10.017 15.787 1.00 88.56 305 LYS A C 1
ATOM 2596 O O . LYS A 1 305 ? -19.695 9.058 16.445 1.00 88.56 305 LYS A O 1
ATOM 2601 N N . SER A 1 306 ? -19.340 10.610 14.865 1.00 86.56 306 SER A N 1
ATOM 2602 C CA . SER A 1 306 ? -17.981 10.153 14.597 1.00 86.56 306 SER A CA 1
ATOM 2603 C C . SER A 1 306 ? -17.001 10.715 15.618 1.00 86.56 306 SER A C 1
ATOM 2605 O O . SER A 1 306 ? -16.869 11.928 15.770 1.00 86.56 306 SER A O 1
ATOM 2607 N N . GLN A 1 307 ? -16.258 9.803 16.226 1.00 84.25 307 GLN A N 1
ATOM 2608 C CA . GLN A 1 307 ? -15.166 10.074 17.146 1.00 84.25 307 GLN A CA 1
ATOM 2609 C C . GLN A 1 307 ? -13.963 10.681 16.413 1.00 84.25 307 GLN A C 1
ATOM 2611 O O . GLN A 1 307 ? -13.307 11.573 16.946 1.00 84.25 307 GLN A O 1
ATOM 2616 N N . ASN A 1 308 ? -13.689 10.256 15.173 1.00 84.44 308 ASN A N 1
ATOM 2617 C CA . ASN A 1 308 ? -12.610 10.841 14.365 1.00 84.44 308 ASN A CA 1
ATOM 2618 C C . ASN A 1 308 ? -12.868 12.330 14.066 1.00 84.44 308 ASN A C 1
ATOM 2620 O O . ASN A 1 308 ? -11.957 13.149 14.160 1.00 84.44 308 ASN A O 1
ATOM 2624 N N . TRP A 1 309 ? -14.119 12.705 13.778 1.00 84.38 309 TRP A N 1
ATOM 2625 C CA . TRP A 1 309 ? -14.497 14.111 13.595 1.00 84.38 309 TRP A CA 1
ATOM 2626 C C . TRP A 1 309 ? -14.356 14.940 14.880 1.00 84.38 309 TRP A C 1
ATOM 2628 O O . TRP A 1 309 ? -13.992 16.113 14.815 1.00 84.38 309 TRP A O 1
ATOM 2638 N N . GLU A 1 310 ? -14.624 14.354 16.046 1.00 83.81 310 GLU A N 1
ATOM 2639 C CA . GLU A 1 310 ? -14.437 15.026 17.338 1.00 83.81 310 GLU A CA 1
ATOM 2640 C C . GLU A 1 310 ? -12.954 15.286 17.631 1.00 83.81 310 GLU A C 1
ATOM 2642 O O . GLU A 1 310 ? -12.599 16.393 18.036 1.00 83.81 310 GLU A O 1
ATOM 2647 N N . GLN A 1 311 ? -12.070 14.331 17.324 1.00 82.56 311 GLN A N 1
ATOM 2648 C CA . GLN A 1 311 ? -10.623 14.511 17.499 1.00 82.56 311 GLN A CA 1
ATOM 2649 C C . GLN A 1 311 ? -10.034 15.644 16.653 1.00 82.56 311 GLN A C 1
ATOM 2651 O O . GLN A 1 311 ? -9.048 16.261 17.057 1.00 82.56 311 GLN A O 1
ATOM 2656 N N . LEU A 1 312 ? -10.638 15.954 15.503 1.00 80.50 312 LEU A N 1
ATOM 2657 C CA . LEU A 1 312 ? -10.219 17.081 14.667 1.00 80.50 312 LEU A CA 1
ATOM 2658 C C . LEU A 1 312 ? -10.583 18.444 15.273 1.00 80.50 312 LEU A C 1
ATOM 2660 O O . LEU A 1 312 ? -9.895 19.428 15.006 1.00 80.50 312 LEU A O 1
ATOM 2664 N N . LYS A 1 313 ? -11.640 18.520 16.093 1.00 73.31 313 LYS A N 1
ATOM 2665 C CA . LYS A 1 313 ? -12.110 19.779 16.695 1.00 73.31 313 LYS A CA 1
ATOM 2666 C C . LYS A 1 313 ? -11.264 20.225 17.884 1.00 73.31 313 LYS A C 1
ATOM 2668 O O . LYS A 1 313 ? -11.090 21.423 18.076 1.00 73.31 313 LYS A O 1
ATOM 2673 N N . ILE A 1 314 ? -10.727 19.280 18.656 1.00 58.31 314 ILE A N 1
ATOM 2674 C CA . ILE A 1 314 ? -10.050 19.555 19.936 1.00 58.31 314 ILE A CA 1
ATOM 2675 C C . ILE A 1 314 ? -8.809 20.450 19.761 1.00 58.31 314 ILE A C 1
ATOM 2677 O O . ILE A 1 314 ? -8.521 21.264 20.629 1.00 58.31 314 ILE A O 1
ATOM 2681 N N . VAL A 1 315 ? -8.139 20.418 18.604 1.00 55.38 315 VAL A N 1
ATOM 2682 C CA . VAL A 1 315 ? -6.978 21.293 18.331 1.00 55.38 315 VAL A CA 1
ATOM 2683 C C . VAL A 1 315 ? -7.357 22.776 18.178 1.00 55.38 315 VAL A C 1
ATOM 2685 O O . VAL A 1 315 ? -6.495 23.640 18.311 1.00 55.38 315 VAL A O 1
ATOM 2688 N N . LYS A 1 316 ? -8.636 23.109 17.950 1.00 50.41 316 LYS A N 1
ATOM 2689 C CA . LYS A 1 316 ? -9.091 24.508 17.851 1.00 50.41 316 LYS A CA 1
ATOM 2690 C C . LYS A 1 316 ? -9.407 25.172 19.199 1.00 50.41 316 LYS A C 1
ATOM 2692 O O . LYS A 1 316 ? -9.648 26.372 19.193 1.00 50.41 316 LYS A O 1
ATOM 2697 N N . LEU A 1 317 ? -9.413 24.443 20.321 1.00 50.22 317 LEU A N 1
ATOM 2698 C CA . LEU A 1 317 ? -9.863 24.969 21.625 1.00 50.22 317 LEU A CA 1
ATOM 2699 C C . LEU A 1 317 ? -8.755 25.116 22.681 1.00 50.22 317 LEU A C 1
ATOM 2701 O O . LEU A 1 317 ? -9.045 25.473 23.814 1.00 50.22 317 LEU A O 1
ATOM 2705 N N . THR A 1 318 ? -7.494 24.870 22.327 1.00 45.28 318 THR A N 1
ATOM 2706 C CA . THR A 1 318 ? -6.333 25.087 23.211 1.00 45.28 318 THR A CA 1
ATOM 2707 C C . THR A 1 318 ? -5.483 26.265 22.735 1.00 45.28 318 THR A C 1
ATOM 2709 O O . THR A 1 318 ? -4.289 26.105 22.479 1.00 45.28 318 THR A O 1
ATOM 2712 N N . LYS A 1 319 ? -6.112 27.429 22.559 1.00 39.34 319 LYS A N 1
ATOM 2713 C CA . LYS A 1 319 ? -5.420 28.717 22.468 1.00 39.34 319 LYS A CA 1
ATOM 2714 C C . LYS A 1 319 ? -5.919 29.632 23.564 1.00 39.34 319 LYS A C 1
ATOM 2716 O O . LYS A 1 319 ? -7.159 29.727 23.685 1.00 39.34 319 LYS A O 1
#

Secondary structure (DSSP, 8-state):
-----STT-SS--SS-SSTHHHHHHHHHHHHHHHHHHHHHHTHHHHHHHHHHHHHH-TTTTTHHHHHHHHHHHHHHHHHHHHHHHHHTT-SSGGGGS--SHHHHHHHHHHHHHHTT-GGGGHHHHHHHHHHHHHHHHS---EEEE-----TT-S---TT-GGG--EEEE--TTSHHHHHHHHHHHHHHHHHHHHHHHTT----HHHHHHHHHHHHHHHHHHHHHHHHHHHH---GGG---GGG-SSS--STTHHHHTTTTSTTTHHHHHHHHHHHHHHHHHHHHHHHTTEEEEEETTEEEEEE---HHHHHHHGGGS--

Foldseek 3Di:
DQQPAAQLAPQHDPDFCDDPQVVVLVVVVVVLVVVLVQCLFALVVLLVVLVVCCVPPPVNVPVLVVLLVVLVVLVVVLVVVLVSCVVNVPQQNQVSPQLAQLSVLSNVSSVCSNVSVLLCLLLCQLSLQLSLVVCSVPPPQKDFDFQDDDPPDPPRPVVPPPRDGDIGGDGPRYNVSCCSSVSSSCSNVVSSSSCSNVVRADAVVSLVSSLVVQLVSLVVQAVCLACCVPPPPDPSHNDQHPLRHQDNPDPCCVPDPPCSHPPNVSVSCSVVVNVSSVVVVVVVQVSQQWHWDQDPNDIDIGGDHGPNVVSHCVVVPPD

pLDDT: mean 85.4, std 15.16, range [37.72, 98.31]

Radius of gyration: 22.09 Å; chains: 1; bounding box: 58×49×64 Å